Protein 1TQH (pdb70)

Organism: Geobacillus stearothermophilus (NCBI:txid1422)

Radius of gyration: 17.48 Å; Cα contacts (8 Å, |Δi|>4): 473; chains: 1; bounding box: 36×40×50 Å

Structure (mmCIF, N/CA/C/O backbone):
data_1TQH
#
_entry.id   1TQH
#
_cell.length_a   55.654
_cell.length_b   58.205
_cell.length_c   179.045
_cell.angle_alpha   90.00
_cell.angle_beta   90.00
_cell.angle_gamma   90.00
#
_symmetry.space_group_name_H-M   'C 2 2 21'
#
loop_
_entity.id
_entity.type
_entity.pdbx_description
1 polymer 'Carboxylesterase precursor'
2 non-polymer 'SULFATE ION'
3 non-polymer 'PROPYL ACETATE'
4 water water
#
loop_
_atom_site.group_PDB
_atom_site.id
_atom_site.type_symbol
_atom_site.label_atom_id
_atom_site.label_alt_id
_atom_site.label_comp_id
_atom_site.label_asym_id
_atom_site.label_entity_id
_atom_site.label_seq_id
_atom_site.pdbx_PDB_ins_code
_atom_site.Cartn_x
_atom_site.Cartn_y
_atom_site.Cartn_z
_atom_site.occupancy
_atom_site.B_iso_or_equiv
_atom_site.auth_seq_id
_atom_site.auth_comp_id
_atom_site.auth_asym_id
_atom_site.auth_atom_id
_atom_site.pdbx_PDB_model_num
ATOM 1 N N . PRO A 1 6 ? 25.452 21.880 34.678 1.00 54.71 6 PRO A N 1
ATOM 2 C CA . PRO A 1 6 ? 26.704 21.264 34.218 1.00 53.50 6 PRO A CA 1
ATOM 3 C C . PRO A 1 6 ? 26.515 20.680 32.821 1.00 49.95 6 PRO A C 1
ATOM 4 O O . PRO A 1 6 ? 25.672 19.802 32.639 1.00 50.21 6 PRO A O 1
ATOM 8 N N . PRO A 1 7 ? 27.289 21.186 31.872 1.00 46.71 7 PRO A N 1
ATOM 9 C CA . PRO A 1 7 ? 27.256 20.614 30.534 1.00 43.94 7 PRO A CA 1
ATOM 10 C C . PRO A 1 7 ? 27.539 19.111 30.613 1.00 41.52 7 PRO A C 1
ATOM 11 O O . PRO A 1 7 ? 28.195 18.639 31.542 1.00 44.67 7 PRO A O 1
ATOM 15 N N . LYS A 1 8 ? 27.034 18.413 29.609 1.00 37.42 8 LYS A N 1
ATOM 16 C CA . LYS A 1 8 ? 27.286 16.993 29.458 1.00 35.77 8 LYS A CA 1
ATOM 17 C C . LYS A 1 8 ? 27.709 16.710 28.019 1.00 30.99 8 LYS A C 1
ATOM 18 O O . LYS A 1 8 ? 27.404 17.460 27.096 1.00 28.96 8 LYS A O 1
ATOM 24 N N . PRO A 1 9 ? 28.387 15.586 27.821 1.00 27.90 9 PRO A N 1
ATOM 25 C CA . PRO A 1 9 ? 28.628 15.188 26.434 1.00 25.51 9 PRO A CA 1
ATOM 26 C C . PRO A 1 9 ? 27.271 14.935 25.790 1.00 24.70 9 PRO A C 1
ATOM 27 O O . PRO A 1 9 ? 26.262 14.680 26.465 1.00 27.30 9 PRO A O 1
ATOM 31 N N . PHE A 1 10 ? 27.220 14.965 24.471 1.00 23.29 10 PHE A N 1
ATOM 32 C CA . PHE A 1 10 ? 25.953 14.529 23.870 1.00 21.33 10 PHE A CA 1
ATOM 33 C C . PHE A 1 10 ? 26.189 13.503 22.772 1.00 22.01 10 PHE A C 1
ATOM 34 O O . PHE A 1 10 ? 27.256 13.379 22.164 1.00 19.67 10 PHE A O 1
ATOM 42 N N . PHE A 1 11 ? 25.130 12.765 22.474 1.00 22.82 11 PHE A N 1
ATOM 43 C CA . PHE A 1 11 ? 25.109 11.803 21.369 1.00 21.67 11 PHE A CA 1
ATOM 44 C C . PHE A 1 11 ? 23.747 11.922 20.684 1.00 21.48 11 PHE A C 1
ATOM 45 O O . PHE A 1 11 ? 22.765 11.544 21.353 1.00 27.15 11 PHE A O 1
ATOM 53 N N . PHE A 1 12 ? 23.697 12.446 19.472 1.00 21.67 12 PHE A N 1
ATOM 54 C CA . PHE A 1 12 ? 22.456 12.700 18.750 1.00 22.43 12 PHE A CA 1
ATOM 55 C C . PHE A 1 12 ? 22.347 11.718 17.580 1.00 22.59 12 PHE A C 1
ATOM 56 O O . PHE A 1 12 ? 23.056 11.941 16.604 1.00 21.22 12 PHE A O 1
ATOM 64 N N . GLU A 1 13 ? 21.521 10.686 17.701 1.00 23.44 13 GLU A N 1
ATOM 65 C CA . GLU A 1 13 ? 21.357 9.667 16.672 1.00 27.50 13 GLU A CA 1
ATOM 66 C C . GLU A 1 13 ? 20.502 10.179 15.503 1.00 26.57 13 GLU A C 1
ATOM 67 O O . GLU A 1 13 ? 19.402 10.723 15.726 1.00 32.27 13 GLU A O 1
ATOM 73 N N . ALA A 1 14 ? 20.970 9.958 14.275 1.00 22.57 14 ALA A N 1
ATOM 74 C CA . ALA A 1 14 ? 20.137 10.416 13.160 1.00 23.96 14 ALA A CA 1
ATOM 75 C C . ALA A 1 14 ? 20.233 9.602 11.881 1.00 25.30 14 ALA A C 1
ATOM 76 O O . ALA A 1 14 ? 19.208 9.375 11.210 1.00 29.88 14 ALA A O 1
ATOM 78 N N . GLY A 1 15 ? 21.394 9.141 11.436 1.00 23.57 15 GLY A N 1
ATOM 79 C CA . GLY A 1 15 ? 21.499 8.450 10.153 1.00 21.53 15 GLY A CA 1
ATOM 80 C C . GLY A 1 15 ? 22.825 7.708 10.107 1.00 21.28 15 GLY A C 1
ATOM 81 O O . GLY A 1 15 ? 23.510 7.665 11.125 1.00 21.50 15 GLY A O 1
ATOM 82 N N . GLU A 1 16 ? 23.197 7.135 8.970 1.00 22.15 16 GLU A N 1
ATOM 83 C CA . GLU A 1 16 ? 24.407 6.332 8.980 1.00 23.78 16 GLU A CA 1
ATOM 84 C C . GLU A 1 16 ? 25.703 7.118 9.018 1.00 22.20 16 GLU A C 1
ATOM 85 O O . GLU A 1 16 ? 26.700 6.518 9.424 1.00 25.69 16 GLU A O 1
ATOM 91 N N . ARG A 1 17 ? 25.702 8.373 8.601 1.00 18.82 17 ARG A N 1
ATOM 92 C CA . ARG A 1 17 ? 26.947 9.158 8.597 1.00 15.63 17 ARG A CA 1
ATOM 93 C C . ARG A 1 17 ? 27.171 9.764 9.972 1.00 16.25 17 ARG A C 1
ATOM 94 O O . ARG A 1 17 ? 26.243 10.306 10.571 1.00 20.60 17 ARG A O 1
ATOM 102 N N . ALA A 1 18 ? 28.389 9.664 10.503 1.00 16.10 18 ALA A N 1
ATOM 103 C CA . ALA A 1 18 ? 28.648 10.124 11.858 1.00 14.15 18 ALA A CA 1
ATOM 104 C C . ALA A 1 18 ? 29.690 11.227 11.894 1.00 14.43 18 ALA A C 1
ATOM 105 O O . ALA A 1 18 ? 30.623 11.190 11.088 1.00 15.21 18 ALA A O 1
ATOM 107 N N . VAL A 1 1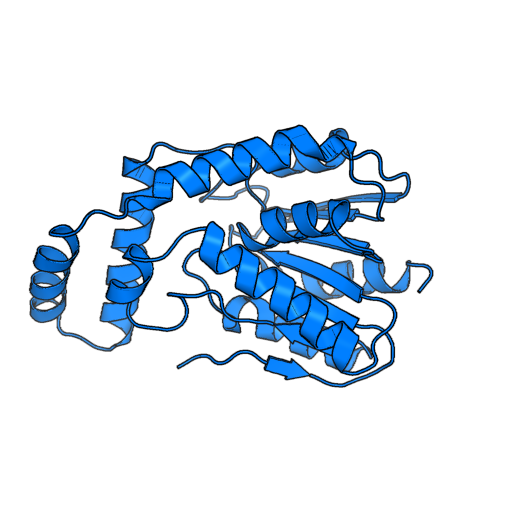9 ? 29.503 12.157 12.814 1.00 13.73 19 VAL A N 1
ATOM 108 C CA . VAL A 1 19 ? 30.439 13.254 12.992 1.00 13.65 19 VAL A CA 1
ATOM 109 C C . VAL A 1 19 ? 30.816 13.361 14.464 1.00 13.25 19 VAL A C 1
ATOM 110 O O . VAL A 1 19 ? 29.933 13.413 15.344 1.00 16.21 19 VAL A O 1
ATOM 114 N N . LEU A 1 20 ? 32.122 13.381 14.699 1.00 12.32 20 LEU A N 1
ATOM 115 C CA . LEU A 1 20 ? 32.677 13.698 16.002 1.00 12.35 20 LEU A CA 1
ATOM 116 C C . LEU A 1 20 ? 32.875 15.212 16.093 1.00 13.80 20 LEU A C 1
ATOM 117 O O . LEU A 1 20 ? 33.481 15.802 15.204 1.00 14.73 20 LEU A O 1
ATOM 122 N N . LEU A 1 21 ? 32.380 15.809 17.169 1.00 14.51 21 LEU A N 1
ATOM 123 C CA . LEU A 1 21 ? 32.434 17.257 17.360 1.00 14.99 21 LEU A CA 1
ATOM 124 C C . LEU A 1 21 ? 33.296 17.599 18.576 1.00 14.62 21 LEU A C 1
ATOM 125 O O . LEU A 1 21 ? 32.984 17.115 19.668 1.00 16.58 21 LEU A O 1
ATOM 130 N N . LEU A 1 22 ? 34.303 18.425 18.330 1.00 13.54 22 LEU A N 1
ATOM 131 C CA . LEU A 1 22 ? 35.326 18.652 19.374 1.00 13.23 22 LEU A CA 1
ATOM 132 C C . LEU A 1 22 ? 35.403 20.102 19.797 1.00 12.64 22 LEU A C 1
ATOM 133 O O . LEU A 1 22 ? 35.633 21.001 18.975 1.00 16.73 22 LEU A O 1
ATOM 138 N N . HIS A 1 23 ? 35.262 20.362 21.095 1.00 14.87 23 HIS A N 1
ATOM 139 C CA . HIS A 1 23 ? 35.247 21.748 21.544 1.00 15.00 23 HIS A CA 1
ATOM 140 C C . HIS A 1 23 ? 36.663 22.299 21.758 1.00 16.47 23 HIS A C 1
ATOM 141 O O . HIS A 1 23 ? 37.659 21.595 21.559 1.00 17.88 23 HIS A O 1
ATOM 148 N N . GLY A 1 24 ? 36.749 23.563 22.171 1.00 17.44 24 GLY A N 1
ATOM 149 C CA . GLY A 1 24 ? 38.022 24.255 22.334 1.00 18.56 24 GLY A CA 1
ATOM 150 C C . GLY A 1 24 ? 38.494 24.264 23.774 1.00 19.60 24 GLY A C 1
ATOM 151 O O . GLY A 1 24 ? 37.788 23.836 24.677 1.00 18.39 24 GLY A O 1
ATOM 152 N N . PHE A 1 25 ? 39.697 24.788 23.971 1.00 21.67 25 PHE A N 1
ATOM 153 C CA . PHE A 1 25 ? 40.321 24.903 25.293 1.00 20.88 25 PHE A CA 1
ATOM 154 C C . PHE A 1 25 ? 39.529 25.888 26.147 1.00 21.47 25 PHE A C 1
ATOM 155 O O . PHE A 1 25 ? 39.300 27.017 25.683 1.00 24.97 25 PHE A O 1
ATOM 163 N N . THR A 1 26 ? 39.133 25.466 27.335 1.00 21.54 26 THR A N 1
ATOM 164 C CA . THR A 1 26 ? 38.281 26.124 28.306 1.00 22.94 26 THR A CA 1
ATOM 165 C C . THR A 1 26 ? 36.804 26.076 27.897 1.00 23.41 26 THR A C 1
ATOM 166 O O . THR A 1 26 ? 35.952 26.535 28.654 1.00 25.89 26 THR A O 1
ATOM 170 N N . GLY A 1 27 ? 36.492 25.501 26.740 1.00 21.61 27 GLY A N 1
ATOM 171 C CA . GLY A 1 27 ? 35.172 25.337 26.201 1.00 20.43 27 GLY A CA 1
ATOM 172 C C . GLY A 1 27 ? 34.483 24.123 26.797 1.00 21.30 27 GLY A C 1
ATOM 173 O O . GLY A 1 27 ? 34.969 23.555 27.779 1.00 22.85 27 GLY A O 1
ATOM 174 N N . ASN A 1 28 ? 33.363 23.736 26.183 1.00 20.66 28 ASN A N 1
ATOM 175 C CA . ASN A 1 28 ? 32.697 22.499 26.555 1.00 20.44 28 ASN A CA 1
ATOM 176 C C . ASN A 1 28 ? 31.732 22.127 25.444 1.00 20.71 28 ASN A C 1
ATOM 177 O O . ASN A 1 28 ? 31.737 22.765 24.396 1.00 19.52 28 ASN A O 1
ATOM 182 N N . SER A 1 29 ? 30.931 21.083 25.639 1.00 20.30 29 SER A N 1
ATOM 183 C CA . SER A 1 29 ? 30.115 20.602 24.517 1.00 20.52 29 SER A CA 1
ATOM 184 C C . SER A 1 29 ? 29.094 21.632 24.075 1.00 20.88 29 SER A C 1
ATOM 185 O O . SER A 1 29 ? 28.601 21.591 22.927 1.00 21.42 29 SER A O 1
ATOM 188 N N . ALA A 1 30 ? 28.719 22.599 24.920 1.00 22.27 30 ALA A N 1
ATOM 189 C CA . ALA A 1 30 ? 27.717 23.568 24.465 1.00 23.75 30 ALA A CA 1
ATOM 190 C C . ALA A 1 30 ? 28.221 24.399 23.286 1.00 24.03 30 ALA A C 1
ATOM 191 O O . ALA A 1 30 ? 27.345 24.955 22.597 1.00 25.23 30 ALA A O 1
ATOM 193 N N . ASP A 1 31 ? 29.533 24.478 23.094 1.00 22.83 31 ASP A N 1
ATOM 194 C CA . ASP A 1 31 ? 30.082 25.285 21.999 1.00 21.90 31 ASP A CA 1
ATOM 195 C C . ASP A 1 31 ? 29.812 24.640 20.637 1.00 18.09 31 ASP A C 1
ATOM 196 O O . ASP A 1 31 ? 29.913 25.278 19.588 1.00 22.91 31 ASP A O 1
ATOM 201 N N . VAL A 1 32 ? 29.488 23.336 20.640 1.00 17.95 32 VAL A N 1
ATOM 202 C CA . VAL A 1 32 ? 29.240 22.673 19.354 1.00 17.36 32 VAL A CA 1
ATOM 203 C C . VAL A 1 32 ? 27.838 22.068 19.318 1.00 15.87 32 VAL A C 1
ATOM 204 O O . VAL A 1 32 ? 27.450 21.328 18.387 1.00 18.44 32 VAL A O 1
ATOM 208 N N . ARG A 1 33 ? 26.999 22.370 20.324 1.00 16.97 33 ARG A N 1
ATOM 209 C CA . ARG A 1 33 ? 25.671 21.777 20.449 1.00 19.25 33 ARG A CA 1
ATOM 210 C C . ARG A 1 33 ? 24.706 22.276 19.377 1.00 19.04 33 ARG A C 1
ATOM 211 O O . ARG A 1 33 ? 23.936 21.454 18.850 1.00 20.61 33 ARG A O 1
ATOM 219 N N . MET A 1 34 ? 24.738 23.568 19.067 1.00 18.49 34 MET A N 1
ATOM 220 C CA . MET A 1 34 ? 23.865 24.021 17.993 1.00 19.75 34 MET A CA 1
ATOM 221 C C . MET A 1 34 ? 24.275 23.431 16.663 1.00 17.98 34 MET A C 1
ATOM 222 O O . MET A 1 34 ? 23.413 23.069 15.854 1.00 20.32 34 MET A O 1
ATOM 227 N N . LEU A 1 35 ? 25.565 23.291 16.392 1.00 18.65 35 LEU A N 1
ATOM 228 C CA . LEU A 1 35 ? 26.022 22.583 15.192 1.00 17.64 35 LEU A CA 1
ATOM 229 C C . LEU A 1 35 ? 25.564 21.125 15.214 1.00 18.64 35 LEU A C 1
ATOM 230 O O . LEU A 1 35 ? 25.103 20.585 14.195 1.00 18.81 35 LEU A O 1
ATOM 239 N N . GLY A 1 36 ? 25.659 20.425 16.335 1.00 17.49 36 GLY A N 1
ATOM 240 C CA . GLY A 1 36 ? 25.183 19.044 16.469 1.00 16.62 36 GLY A CA 1
ATOM 241 C C . GLY A 1 36 ? 23.698 18.961 16.196 1.00 17.37 36 GLY A C 1
ATOM 242 O O . GLY A 1 36 ? 23.269 18.073 15.443 1.00 18.89 36 GLY A O 1
ATOM 243 N N . ARG A 1 37 ? 22.876 19.846 16.749 1.00 18.47 37 ARG A N 1
ATOM 244 C CA . ARG A 1 37 ? 21.445 19.753 16.450 1.00 19.21 37 ARG A CA 1
ATOM 245 C C . ARG A 1 37 ? 21.150 20.022 14.977 1.00 19.44 37 ARG A C 1
ATOM 246 O O . ARG A 1 37 ? 20.245 19.411 14.384 1.00 23.02 37 ARG A O 1
ATOM 254 N N . PHE A 1 38 ? 21.892 20.937 14.369 1.00 17.90 38 PHE A N 1
ATOM 255 C CA . PHE A 1 38 ? 21.683 21.199 12.944 1.00 17.02 38 PHE A CA 1
ATOM 256 C C . PHE A 1 38 ? 22.038 19.955 12.134 1.00 16.64 38 PHE A C 1
ATOM 257 O O . PHE A 1 38 ? 21.293 19.531 11.234 1.00 18.92 38 PHE A O 1
ATOM 265 N N . LEU A 1 39 ? 23.213 19.375 12.414 1.00 18.26 39 LEU A N 1
ATOM 266 C CA . LEU A 1 39 ? 23.615 18.215 11.604 1.00 17.83 39 LEU A CA 1
ATOM 267 C C . LEU A 1 39 ? 22.662 17.043 11.815 1.00 17.87 39 LEU A C 1
ATOM 268 O O . LEU A 1 39 ? 22.299 16.330 10.894 1.00 19.30 39 LEU A O 1
ATOM 273 N N . GLU A 1 40 ? 22.230 16.811 13.041 1.00 18.43 40 GLU A N 1
ATOM 274 C CA . GLU A 1 40 ? 21.207 15.820 13.347 1.00 20.70 40 GLU A CA 1
ATOM 275 C C . GLU A 1 40 ? 19.934 16.005 12.526 1.00 20.68 40 GLU A C 1
ATOM 276 O O . GLU A 1 40 ? 19.383 15.032 12.027 1.00 23.55 40 GLU A O 1
ATOM 282 N N . SER A 1 41 ? 19.478 17.253 12.382 1.00 21.62 41 SER A N 1
ATOM 283 C CA . SER A 1 41 ? 18.290 17.523 11.565 1.00 22.37 41 SER A CA 1
ATOM 284 C C . SER A 1 41 ? 18.520 17.223 10.084 1.00 21.70 41 SER A C 1
ATOM 285 O O . SER A 1 41 ? 17.542 17.009 9.353 1.00 27.03 41 SER A O 1
ATOM 288 N N . LYS A 1 42 ? 19.773 17.180 9.617 1.00 20.10 42 LYS A N 1
ATOM 289 C CA . LYS A 1 42 ? 20.129 16.835 8.242 1.00 21.45 42 LYS A CA 1
ATOM 290 C C . LYS A 1 42 ? 20.510 15.372 8.080 1.00 22.11 42 LYS A C 1
ATOM 291 O O . LYS A 1 42 ? 20.944 14.915 7.015 1.00 23.66 42 LYS A O 1
ATOM 297 N N . GLY A 1 43 ? 20.382 14.557 9.124 1.00 22.81 43 GLY A N 1
ATOM 298 C CA . GLY A 1 43 ? 20.618 13.134 8.947 1.00 22.15 43 GLY A CA 1
ATOM 299 C C . GLY A 1 43 ? 21.941 12.651 9.521 1.00 20.63 43 GLY A C 1
ATOM 300 O O . GLY A 1 43 ? 22.161 11.440 9.419 1.00 24.55 43 GLY A O 1
ATOM 301 N N . TYR A 1 44 ? 22.768 13.522 10.087 1.00 19.20 44 TYR A N 1
ATOM 302 C CA . TYR A 1 44 ? 24.076 13.131 10.601 1.00 19.31 44 TYR A CA 1
ATOM 303 C C . TYR A 1 44 ? 24.002 12.781 12.070 1.00 20.38 44 TYR A C 1
ATOM 304 O O . TYR A 1 44 ? 23.559 13.583 12.891 1.00 22.44 44 TYR A O 1
ATOM 313 N N . THR A 1 45 ? 24.435 11.579 12.449 1.00 19.17 45 THR A N 1
ATOM 314 C CA . THR A 1 45 ? 24.642 11.273 13.859 1.00 17.95 45 THR A CA 1
ATOM 315 C C . THR A 1 45 ? 25.850 12.053 14.369 1.00 17.27 45 THR A C 1
ATOM 316 O O . THR A 1 45 ? 26.889 12.082 13.677 1.00 20.82 45 THR A O 1
ATOM 320 N N . CYS A 1 46 ? 25.735 12.675 15.538 1.00 17.41 46 CYS A N 1
ATOM 321 C CA . CYS A 1 46 ? 26.838 13.459 16.093 1.00 18.26 46 CYS A CA 1
ATOM 322 C C . CYS A 1 46 ? 27.155 13.076 17.542 1.00 18.30 46 CYS A C 1
ATOM 323 O O . CYS A 1 46 ? 26.243 12.793 18.341 1.00 19.70 46 CYS A O 1
ATOM 326 N N . HIS A 1 47 ? 28.437 13.108 17.887 1.00 15.31 47 HIS A N 1
ATOM 327 C CA . HIS A 1 47 ? 28.818 12.856 19.275 1.00 16.34 47 HIS A CA 1
ATOM 328 C C . HIS A 1 47 ? 29.816 13.937 19.688 1.00 15.92 47 HIS A C 1
ATOM 329 O O . HIS A 1 47 ? 30.747 14.192 18.915 1.00 14.66 47 HIS A O 1
ATOM 336 N N . ALA A 1 48 ? 29.635 14.541 20.859 1.00 15.46 48 ALA A N 1
ATOM 337 C CA . ALA A 1 48 ? 30.601 15.523 21.372 1.00 15.47 48 ALA A CA 1
ATOM 338 C C . ALA A 1 48 ? 31.038 15.107 22.770 1.00 15.82 48 ALA A C 1
ATOM 339 O O . ALA A 1 48 ? 30.171 15.144 23.678 1.00 19.73 48 ALA A O 1
ATOM 341 N N . PRO A 1 49 ? 32.292 14.713 22.966 1.00 17.41 49 PRO A N 1
ATOM 342 C CA . PRO A 1 49 ? 32.808 14.497 24.311 1.00 17.79 49 PRO A CA 1
ATOM 343 C C . PRO A 1 49 ? 33.053 15.814 25.052 1.00 19.97 49 PRO A C 1
ATOM 344 O O . PRO A 1 49 ? 32.928 16.904 24.475 1.00 20.40 49 PRO A O 1
ATOM 348 N N . ILE A 1 50 ? 33.406 15.692 26.330 1.00 20.05 50 ILE A N 1
ATOM 349 C CA . ILE A 1 50 ? 33.930 1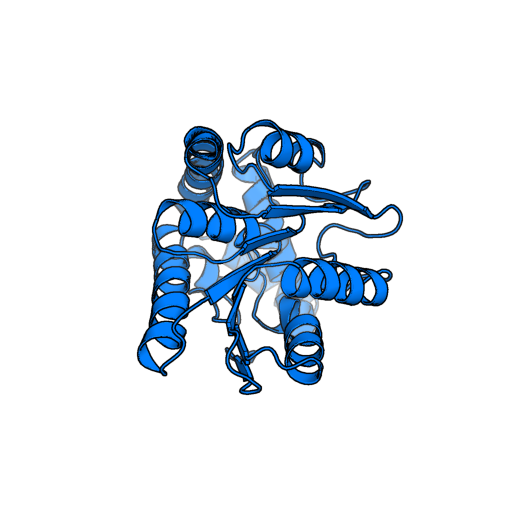6.824 27.079 1.00 20.04 50 ILE A CA 1
ATOM 350 C C . ILE A 1 50 ? 35.332 16.466 27.556 1.00 19.18 50 ILE A C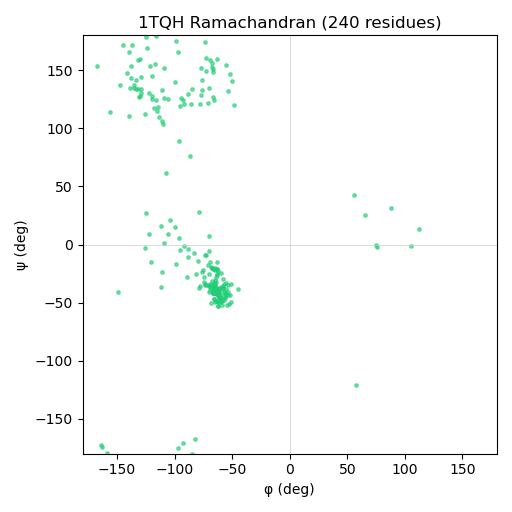 1
ATOM 351 O O . ILE A 1 50 ? 35.489 15.400 28.165 1.00 24.22 50 ILE A O 1
ATOM 356 N N . TYR A 1 51 ? 36.320 17.330 27.276 1.00 16.94 51 TYR A N 1
ATOM 357 C CA . TYR A 1 51 ? 37.670 17.001 27.749 1.00 19.18 51 TYR A CA 1
ATOM 358 C C . TYR A 1 51 ? 37.760 17.057 29.270 1.00 19.65 51 TYR A C 1
ATOM 359 O O . TYR A 1 51 ? 37.044 17.809 29.955 1.00 21.00 51 TYR A O 1
ATOM 368 N N . LYS A 1 52 ? 38.691 16.277 29.798 1.00 20.96 52 LYS A N 1
ATOM 369 C CA . LYS A 1 52 ? 38.994 16.358 31.226 1.00 21.23 52 LYS A CA 1
ATOM 370 C C . LYS A 1 52 ? 39.235 17.791 31.694 1.00 22.38 52 LYS A C 1
ATOM 371 O O . LYS A 1 52 ? 39.860 18.531 30.943 1.00 22.68 52 LYS A O 1
ATOM 377 N N . GLY A 1 53 ? 38.750 18.137 32.889 1.00 22.47 53 GLY A N 1
ATOM 378 C CA . GLY A 1 53 ? 38.924 19.460 33.443 1.00 23.30 53 GLY A CA 1
ATOM 379 C C . GLY A 1 53 ? 38.045 20.543 32.836 1.00 22.92 53 GLY A C 1
ATOM 380 O O . GLY A 1 53 ? 38.130 21.712 33.260 1.00 27.42 53 GLY A O 1
ATOM 381 N N . HIS A 1 54 ? 37.210 20.197 31.859 1.00 23.00 54 HIS A N 1
ATOM 382 C CA . HIS A 1 54 ? 36.289 21.092 31.167 1.00 21.75 54 HIS A CA 1
ATOM 383 C C . HIS A 1 54 ? 34.851 20.767 31.585 1.00 23.72 54 HIS A C 1
ATOM 384 O O . HIS A 1 54 ? 34.505 19.640 31.951 1.00 25.93 54 HIS A O 1
ATOM 391 N N . GLY A 1 55 ? 33.992 21.786 31.541 1.00 25.51 55 GLY A N 1
ATOM 392 C CA . GLY A 1 55 ? 32.637 21.643 32.019 1.00 27.45 55 GLY A CA 1
ATOM 393 C C . GLY A 1 55 ? 32.555 21.395 33.516 1.00 29.92 55 GLY A C 1
ATOM 394 O O . GLY A 1 55 ? 31.565 20.811 33.975 1.00 36.71 55 GLY A O 1
ATOM 395 N N . VAL A 1 56 ? 33.520 21.808 34.304 1.00 31.74 56 VAL A N 1
ATOM 396 C CA . VAL A 1 56 ? 33.606 21.630 35.753 1.00 32.25 56 VAL A CA 1
ATOM 397 C C . VAL A 1 56 ? 34.269 22.878 36.320 1.00 32.40 56 VAL A C 1
ATOM 398 O O . VAL A 1 56 ? 34.715 23.694 35.499 1.00 32.68 56 VAL A O 1
ATOM 402 N N . PRO A 1 57 ? 34.350 23.100 37.623 1.00 32.32 57 PRO A N 1
ATOM 403 C CA . PRO A 1 57 ? 35.031 24.312 38.108 1.00 32.18 57 PRO A CA 1
ATOM 404 C C . PRO A 1 57 ? 36.426 24.506 37.550 1.00 30.84 57 PRO A C 1
ATOM 405 O O . PRO A 1 57 ? 37.192 23.593 37.262 1.00 30.37 57 PRO A O 1
ATOM 409 N N . PRO A 1 58 ? 36.810 25.765 37.351 1.00 32.30 58 PRO A N 1
ATOM 410 C CA . PRO A 1 58 ? 38.076 26.034 36.655 1.00 32.88 58 PRO A CA 1
ATOM 411 C C . PRO A 1 58 ? 39.270 25.500 37.433 1.00 32.91 58 PRO A C 1
ATOM 412 O O . PRO A 1 58 ? 40.315 25.196 36.875 1.00 31.84 58 PRO A O 1
ATOM 416 N N . GLU A 1 59 ? 39.096 25.400 38.750 1.00 32.87 59 GLU A N 1
ATOM 417 C CA . GLU A 1 59 ? 40.126 24.891 39.637 1.00 34.54 59 GLU A CA 1
ATOM 418 C C . GLU A 1 59 ? 40.607 23.519 39.172 1.00 34.72 59 GLU A C 1
ATOM 419 O O . GLU A 1 59 ? 41.788 23.207 39.324 1.00 40.68 59 GLU A O 1
ATOM 425 N N . GLU A 1 60 ? 39.701 22.715 38.616 1.00 33.04 60 GLU A N 1
ATOM 426 C CA . GLU A 1 60 ? 40.038 21.390 38.115 1.00 31.50 60 GLU A CA 1
ATOM 427 C C . GLU A 1 60 ? 40.801 21.441 36.792 1.00 28.94 60 GLU A C 1
ATOM 428 O O . GLU A 1 60 ? 41.581 20.534 36.507 1.00 27.88 60 GLU A O 1
ATOM 434 N N . LEU A 1 61 ? 40.579 22.490 35.999 1.00 28.84 61 LEU A N 1
ATOM 435 C CA . LEU A 1 61 ? 41.221 22.546 34.687 1.00 27.35 61 LEU A CA 1
ATOM 436 C C . LEU A 1 61 ? 42.744 22.553 34.776 1.00 27.91 61 LEU A C 1
ATOM 437 O O . LEU A 1 61 ? 43.424 21.972 33.933 1.00 26.28 61 LEU A O 1
ATOM 442 N N . VAL A 1 62 ? 43.268 23.246 35.794 1.00 30.19 62 VAL A N 1
ATOM 443 C CA . VAL A 1 62 ? 44.717 23.487 35.839 1.00 30.55 62 VAL A CA 1
ATOM 444 C C . VAL A 1 62 ? 45.522 22.255 36.195 1.00 31.05 62 VAL A C 1
ATOM 445 O O . VAL A 1 62 ? 46.751 22.232 36.101 1.00 34.19 62 VAL A O 1
ATOM 449 N N . HIS A 1 63 ? 44.884 21.168 36.605 1.00 29.54 63 HIS A N 1
ATOM 450 C CA . HIS A 1 63 ? 45.593 19.908 36.819 1.00 30.22 63 HIS A CA 1
ATOM 451 C C . HIS A 1 63 ? 45.430 18.947 35.647 1.00 27.67 63 HIS A C 1
ATOM 452 O O . HIS A 1 63 ? 45.723 17.768 35.806 1.00 33.47 63 HIS A O 1
ATOM 459 N N . THR A 1 64 ? 44.976 19.408 34.493 1.00 25.51 64 THR A N 1
ATOM 460 C CA . THR A 1 64 ? 44.896 18.556 33.314 1.00 25.51 64 THR A CA 1
ATOM 461 C C . THR A 1 64 ? 45.677 19.177 32.159 1.00 25.41 64 THR A C 1
ATOM 462 O O . THR A 1 64 ? 46.083 20.344 32.264 1.00 27.16 64 THR A O 1
ATOM 466 N N . GLY A 1 65 ? 45.885 18.428 31.089 1.00 23.56 65 GLY A N 1
ATOM 467 C CA . GLY A 1 65 ? 46.661 18.913 29.959 1.00 22.99 65 GLY A CA 1
ATOM 468 C C . GLY A 1 65 ? 46.307 18.107 28.713 1.00 22.61 65 GLY A C 1
ATOM 469 O O . GLY A 1 65 ? 45.463 17.212 28.764 1.00 23.24 65 GLY A O 1
ATOM 470 N N . PRO A 1 66 ? 46.959 18.455 27.615 1.00 23.14 66 PRO A N 1
ATOM 471 C CA . PRO A 1 66 ? 46.624 17.860 26.323 1.00 23.29 66 PRO A CA 1
ATOM 472 C C . PRO A 1 66 ? 46.787 16.352 26.315 1.00 23.17 66 PRO A C 1
ATOM 473 O O . PRO A 1 66 ? 46.112 15.686 25.525 1.00 23.15 66 PRO A O 1
ATOM 477 N N . ASP A 1 67 ? 47.621 15.759 27.163 1.00 24.64 67 ASP A N 1
ATOM 478 C CA . ASP A 1 67 ? 47.659 14.295 27.130 1.00 26.21 67 ASP A CA 1
ATOM 479 C C . ASP A 1 67 ? 46.325 13.707 27.582 1.00 24.89 67 ASP A C 1
ATOM 480 O O . ASP A 1 67 ? 45.861 12.687 27.065 1.00 27.23 67 ASP A O 1
ATOM 485 N N . ASP A 1 68 ? 45.705 14.356 28.569 1.00 23.02 68 ASP A N 1
ATOM 486 C CA . ASP A 1 68 ? 44.386 13.942 29.031 1.00 22.93 68 ASP A CA 1
ATOM 487 C C . ASP A 1 68 ? 43.344 14.224 27.945 1.00 22.60 68 ASP A C 1
ATOM 488 O O . ASP A 1 68 ? 42.569 13.327 27.624 1.00 25.06 68 ASP A O 1
ATOM 493 N N . TRP A 1 69 ? 43.332 15.452 27.407 1.00 21.96 69 TRP A N 1
ATOM 494 C CA . TRP A 1 69 ? 42.269 15.851 26.479 1.00 20.67 69 TRP A CA 1
ATOM 495 C C . TRP A 1 69 ? 42.306 14.969 25.239 1.00 19.93 69 TRP A C 1
ATOM 496 O O . TRP A 1 69 ? 41.255 14.591 24.714 1.00 20.08 69 TRP A O 1
ATOM 507 N N . TRP A 1 70 ? 43.489 14.610 24.748 1.00 19.34 70 TRP A N 1
ATOM 508 C CA . TRP A 1 70 ? 43.616 13.714 23.597 1.00 20.33 70 TRP A CA 1
ATOM 509 C C . TRP A 1 70 ? 42.969 12.367 23.879 1.00 19.62 70 TRP A C 1
ATOM 510 O O . TRP A 1 70 ? 42.386 11.753 23.000 1.00 20.16 70 TRP A O 1
ATOM 521 N N . GLN A 1 71 ? 43.076 11.893 25.121 1.00 19.94 71 GLN A N 1
ATOM 522 C CA . GLN A 1 71 ? 42.397 10.615 25.397 1.00 22.19 71 GLN A CA 1
ATOM 523 C C . GLN A 1 71 ? 40.901 10.757 25.275 1.00 21.67 71 GLN A C 1
ATOM 524 O O . GLN A 1 71 ? 40.171 9.851 24.853 1.00 21.55 71 GLN A O 1
ATOM 530 N N . ASP A 1 72 ? 40.358 11.904 25.666 1.00 22.06 72 ASP A N 1
ATOM 531 C CA . ASP A 1 72 ? 38.922 12.082 25.483 1.00 21.54 72 ASP A CA 1
ATOM 532 C C . ASP A 1 72 ? 38.573 12.112 24.002 1.00 20.21 72 ASP A C 1
ATOM 533 O O . ASP A 1 72 ? 37.513 11.648 23.562 1.00 22.53 72 ASP A O 1
ATOM 538 N N . VAL A 1 73 ? 39.470 12.699 23.200 1.00 18.17 73 VAL A N 1
ATOM 539 C CA . VAL A 1 73 ? 39.180 12.764 21.768 1.00 17.80 73 VAL A CA 1
ATOM 540 C C . VAL A 1 73 ? 39.138 11.370 21.156 1.00 19.00 73 VAL A C 1
ATOM 541 O O . VAL A 1 73 ? 38.232 10.940 20.425 1.00 19.00 73 VAL A O 1
ATOM 545 N N . MET A 1 74 ? 40.189 10.603 21.463 1.00 18.35 74 MET A N 1
ATOM 546 C CA . MET A 1 74 ? 40.272 9.241 20.926 1.00 18.28 74 MET A CA 1
ATOM 547 C C . MET A 1 74 ? 39.139 8.371 21.459 1.00 18.95 74 MET A C 1
ATOM 548 O O . MET A 1 74 ? 38.560 7.548 20.753 1.00 18.64 74 MET A O 1
ATOM 553 N N . ASN A 1 75 ? 38.795 8.550 22.743 1.00 18.91 75 ASN A N 1
ATOM 554 C CA . ASN A 1 75 ? 37.659 7.761 23.247 1.00 20.96 75 ASN A CA 1
ATOM 555 C C . ASN A 1 75 ? 36.370 8.160 22.541 1.00 19.11 75 ASN A C 1
ATOM 556 O O . ASN A 1 75 ? 35.469 7.335 22.367 1.00 22.06 75 ASN A O 1
ATOM 561 N N . GLY A 1 76 ? 36.274 9.435 22.134 1.00 19.08 76 GLY A N 1
ATOM 562 C CA . GLY A 1 76 ? 35.058 9.866 21.439 1.00 17.91 76 GLY A CA 1
ATOM 563 C C . GLY A 1 76 ? 34.973 9.236 20.061 1.00 17.82 76 GLY A C 1
ATOM 564 O O . GLY A 1 76 ? 33.901 8.825 19.589 1.00 17.97 76 GLY A O 1
ATOM 565 N N . TYR A 1 77 ? 36.108 9.129 19.381 1.00 17.18 77 TYR A N 1
ATOM 566 C CA . TYR A 1 77 ? 36.131 8.402 18.117 1.00 17.27 77 TYR A CA 1
ATOM 567 C C . TYR A 1 77 ? 35.731 6.949 18.310 1.00 18.74 77 TYR A C 1
ATOM 568 O O . TYR A 1 77 ? 34.874 6.399 17.608 1.00 16.95 77 TYR A O 1
ATOM 577 N N . GLU A 1 78 ? 36.355 6.307 19.284 1.00 19.81 78 GLU A N 1
ATOM 578 C CA . GLU A 1 78 ? 35.999 4.893 19.521 1.00 21.29 78 GLU A CA 1
ATOM 579 C C . GLU A 1 78 ? 34.563 4.701 19.961 1.00 21.29 78 GLU A C 1
ATOM 580 O O . GLU A 1 78 ? 33.931 3.662 19.741 1.00 23.00 78 GLU A O 1
ATOM 586 N N . PHE A 1 79 ? 33.999 5.710 20.622 1.00 20.88 79 PHE A N 1
ATOM 587 C CA . PHE A 1 79 ? 32.590 5.635 21.025 1.00 21.30 79 PHE A CA 1
ATOM 588 C C . PHE A 1 79 ? 31.749 5.415 19.776 1.00 20.12 79 PHE A C 1
ATOM 589 O O . PHE A 1 79 ? 30.855 4.570 19.710 1.00 23.26 79 PHE A O 1
ATOM 597 N N . LEU A 1 80 ? 32.043 6.226 18.764 1.00 19.86 80 LEU A N 1
ATOM 598 C CA . LEU A 1 80 ? 31.212 6.143 17.565 1.00 19.28 80 LEU A CA 1
ATOM 599 C C . LEU A 1 80 ? 31.412 4.782 16.908 1.00 18.05 80 LEU A C 1
ATOM 600 O O . LEU A 1 80 ? 30.453 4.083 16.510 1.00 21.87 80 LEU A O 1
ATOM 605 N N . LYS A 1 81 ? 32.683 4.391 16.778 1.00 19.54 81 LYS A N 1
ATOM 606 C CA . LYS A 1 81 ? 33.019 3.108 16.158 1.00 23.02 81 LYS A CA 1
ATOM 607 C C . LYS A 1 81 ? 32.263 1.960 16.807 1.00 23.38 81 LYS A C 1
ATOM 608 O O . LYS A 1 81 ? 31.638 1.123 16.142 1.00 28.00 81 LYS A O 1
ATOM 614 N N . ASN A 1 82 ? 32.365 1.926 18.126 1.00 23.60 82 ASN A N 1
ATOM 615 C CA . ASN A 1 82 ? 31.770 0.869 18.944 1.00 26.42 82 ASN A CA 1
ATOM 616 C C . ASN A 1 82 ? 30.263 0.850 18.889 1.00 25.67 82 ASN A C 1
ATOM 617 O O . ASN A 1 82 ? 29.628 -0.140 19.246 1.00 30.27 82 ASN A O 1
ATOM 622 N N . LYS A 1 83 ? 29.611 1.950 18.493 1.00 26.19 83 LYS A N 1
ATOM 623 C CA . LYS A 1 83 ? 28.149 1.947 18.430 1.00 27.10 83 LYS A CA 1
ATOM 624 C C . LYS A 1 83 ? 27.654 1.547 17.048 1.00 25.06 83 LYS A C 1
ATOM 625 O O . LYS A 1 83 ? 26.446 1.459 16.826 1.00 24.75 83 LYS A O 1
ATOM 631 N N . GLY A 1 84 ? 28.542 1.286 16.098 1.00 24.06 84 GLY A N 1
ATOM 632 C CA . GLY A 1 84 ? 28.201 0.726 14.813 1.00 24.33 84 GLY A CA 1
ATOM 633 C C . GLY A 1 84 ? 28.407 1.687 13.662 1.00 22.42 84 GLY A C 1
ATOM 634 O O . GLY A 1 84 ? 27.893 1.394 12.569 1.00 26.51 84 GLY A O 1
ATOM 635 N N . TYR A 1 85 ? 29.095 2.796 13.863 1.00 22.18 85 TYR A N 1
ATOM 636 C CA . TYR A 1 85 ? 29.294 3.793 12.790 1.00 20.54 85 TYR A CA 1
ATOM 637 C C . TYR A 1 85 ? 30.592 3.453 12.089 1.00 23.70 85 TYR A C 1
ATOM 638 O O . TYR A 1 85 ? 31.633 3.401 12.747 1.00 30.06 85 TYR A O 1
ATOM 647 N N . GLU A 1 86 ? 30.525 3.196 10.785 1.00 24.07 86 GLU A N 1
ATOM 648 C CA . GLU A 1 86 ? 31.673 2.705 10.037 1.00 25.91 86 GLU A CA 1
ATOM 649 C C . GLU A 1 86 ? 32.512 3.842 9.486 1.00 24.39 86 GLU A C 1
ATOM 650 O O . GLU A 1 86 ? 33.714 3.707 9.273 1.00 29.07 86 GLU A O 1
ATOM 656 N N . LYS 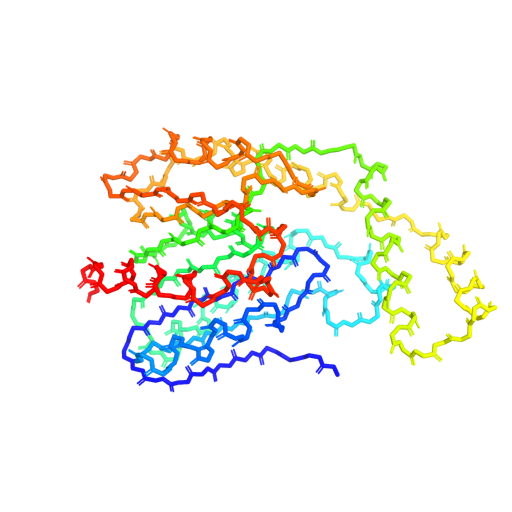A 1 87 ? 31.882 4.965 9.234 1.00 21.84 87 LYS A N 1
ATOM 657 C CA . LYS A 1 87 ? 32.624 6.091 8.651 1.00 20.43 87 LYS A CA 1
ATOM 658 C C . LYS A 1 87 ? 32.349 7.331 9.483 1.00 18.98 87 LYS A C 1
ATOM 659 O O . LYS A 1 87 ? 31.174 7.590 9.708 1.00 19.16 87 LYS A O 1
ATOM 665 N N . ILE A 1 88 ? 33.412 8.010 9.865 1.00 17.30 88 ILE A N 1
ATOM 666 C CA . ILE A 1 88 ? 33.315 9.118 10.798 1.00 15.46 88 ILE A CA 1
ATOM 667 C C . ILE A 1 88 ? 34.064 10.330 10.280 1.00 13.31 88 ILE A C 1
ATOM 668 O O . ILE A 1 88 ? 35.243 10.229 9.913 1.00 16.13 88 ILE A O 1
ATOM 673 N N . ALA A 1 89 ? 33.382 11.457 10.237 1.00 13.17 89 ALA A N 1
ATOM 674 C CA . ALA A 1 89 ? 34.022 12.741 9.975 1.00 11.65 89 ALA A CA 1
ATOM 675 C C . ALA A 1 89 ? 34.278 13.433 11.307 1.00 12.61 89 ALA A C 1
ATOM 676 O O . ALA A 1 89 ? 33.739 13.048 12.356 1.00 13.25 89 ALA A O 1
ATOM 678 N N . VAL A 1 90 ? 35.109 14.462 11.305 1.00 11.80 90 VAL A N 1
ATOM 679 C CA . VAL A 1 90 ? 35.363 15.187 12.571 1.00 12.42 90 VAL A CA 1
ATOM 680 C C . VAL A 1 90 ? 35.330 16.685 12.338 1.00 13.32 90 VAL A C 1
ATOM 681 O O . VAL A 1 90 ? 35.869 17.153 11.314 1.00 17.64 90 VAL A O 1
ATOM 685 N N . ALA A 1 91 ? 34.700 17.425 13.249 1.00 12.63 91 ALA A N 1
ATOM 686 C CA . ALA A 1 91 ? 34.718 18.891 13.161 1.00 12.73 91 ALA A CA 1
ATOM 687 C C . ALA A 1 91 ? 35.140 19.444 14.513 1.00 13.77 91 ALA A C 1
ATOM 688 O O . ALA A 1 91 ? 34.618 18.980 15.538 1.00 17.38 91 ALA A O 1
ATOM 690 N N . GLY A 1 92 ? 36.064 20.414 14.503 1.00 12.43 92 GLY A N 1
ATOM 691 C CA . GLY A 1 92 ? 36.641 20.884 15.760 1.00 12.96 92 GLY A CA 1
ATOM 692 C C . GLY A 1 92 ? 36.785 22.390 15.805 1.00 12.60 92 GLY A C 1
ATOM 693 O O . GLY A 1 92 ? 37.083 23.026 14.794 1.00 12.78 92 GLY A O 1
ATOM 694 N N . LEU A 1 93 ? 36.546 22.919 17.013 1.00 13.15 93 LEU A N 1
ATOM 695 C CA . LEU A 1 93 ? 36.587 24.346 17.272 1.00 14.28 93 LEU A CA 1
ATOM 696 C C . LEU A 1 93 ? 37.856 24.682 18.055 1.00 14.59 93 LEU A C 1
ATOM 697 O O . LEU A 1 93 ? 38.068 24.099 19.121 1.00 15.85 93 LEU A O 1
ATOM 702 N N . SER A 1 94 ? 38.659 25.612 17.529 1.00 14.64 94 SER A N 1
ATOM 703 C CA . SER A 1 94 ? 39.864 26.093 18.224 1.00 15.87 94 SER A CA 1
ATOM 704 C C . SER A 1 94 ? 40.807 24.941 18.528 1.00 15.21 94 SER A C 1
ATOM 705 O O . SER A 1 94 ? 41.249 24.250 17.597 1.00 15.57 94 SER A O 1
ATOM 708 N N . LEU A 1 95 ? 41.147 24.674 19.786 1.00 15.13 95 LEU A N 1
ATOM 709 C CA . LEU A 1 95 ? 41.979 23.490 20.058 1.00 18.27 95 LEU A CA 1
ATOM 710 C C . LEU A 1 95 ? 41.343 22.213 19.500 1.00 17.17 95 LEU A C 1
ATOM 711 O O . LEU A 1 95 ? 42.046 21.303 19.042 1.00 17.26 95 LEU A O 1
ATOM 716 N N . GLY A 1 96 ? 40.011 22.126 19.495 1.00 15.55 96 GLY A N 1
ATOM 717 C CA . GLY A 1 96 ? 39.313 21.001 18.884 1.00 13.88 96 GLY A CA 1
ATOM 718 C C . GLY A 1 96 ? 39.670 20.816 17.423 1.00 15.17 96 GLY A C 1
ATOM 719 O O . GLY A 1 96 ? 39.724 19.685 16.929 1.00 14.09 96 GLY A O 1
ATOM 720 N N . GLY A 1 97 ? 39.926 21.917 16.705 1.00 13.73 97 GLY A N 1
ATOM 721 C CA . GLY A 1 97 ? 40.318 21.784 15.299 1.00 13.91 97 GLY A CA 1
ATOM 722 C C . GLY A 1 97 ? 41.744 21.239 15.201 1.00 13.03 97 GLY A C 1
ATOM 723 O O . GLY A 1 97 ? 42.068 20.459 14.301 1.00 15.17 97 GLY A O 1
ATOM 724 N N . VAL A 1 98 ? 42.644 21.590 16.119 1.00 12.82 98 VAL A N 1
ATOM 725 C CA . VAL A 1 98 ? 44.005 21.026 16.167 1.00 12.48 98 VAL A CA 1
ATOM 726 C C . VAL A 1 98 ? 43.910 19.520 16.349 1.00 11.56 98 VAL A C 1
ATOM 727 O O . VAL A 1 98 ? 44.533 18.709 15.662 1.00 13.58 98 VAL A O 1
ATOM 731 N N . PHE A 1 99 ? 43.059 19.059 17.281 1.00 11.71 99 PHE A N 1
ATOM 732 C CA . PHE A 1 99 ? 42.836 17.642 17.519 1.00 12.84 99 PHE A CA 1
ATOM 733 C C . PHE A 1 99 ? 42.139 16.980 16.338 1.00 12.20 99 PHE A C 1
ATOM 734 O O . PHE A 1 99 ? 42.412 15.804 16.096 1.00 15.33 99 PHE A O 1
ATOM 742 N N . SER A 1 100 ? 41.290 17.698 15.608 1.00 14.35 100 SER A N 1
ATOM 743 C CA . SER A 1 100 ? 40.641 17.126 14.425 1.00 12.24 100 SER A CA 1
ATOM 744 C C . SER A 1 100 ? 41.706 16.747 13.405 1.00 12.80 100 SER A C 1
ATOM 745 O O . SER A 1 100 ? 41.717 15.687 12.780 1.00 14.97 100 SER A O 1
ATOM 748 N N . LEU A 1 101 ? 42.653 17.666 13.191 1.00 12.63 101 LEU A N 1
ATOM 749 C CA . LEU A 1 101 ? 43.748 17.434 12.245 1.00 12.27 101 LEU A CA 1
ATOM 750 C C . LEU A 1 101 ? 44.585 16.250 12.709 1.00 12.18 101 LEU A C 1
ATOM 751 O O . LEU A 1 101 ? 44.945 15.369 11.914 1.00 14.87 101 LEU A O 1
ATOM 756 N N . LYS A 1 102 ? 44.896 16.208 14.003 1.00 13.37 102 LYS A N 1
ATOM 757 C CA . LYS A 1 102 ? 45.709 15.105 14.520 1.00 14.78 102 LYS A CA 1
ATOM 758 C C . LYS A 1 102 ? 45.020 13.759 14.314 1.00 15.23 102 LYS A C 1
ATOM 759 O O . LYS A 1 102 ? 45.637 12.767 13.907 1.00 15.73 102 LYS A O 1
ATOM 765 N N . LEU A 1 103 ? 43.717 13.697 14.612 1.00 15.49 103 LEU A N 1
ATOM 766 C CA . LEU A 1 103 ? 42.944 12.487 14.377 1.00 15.99 103 LEU A CA 1
ATOM 767 C C . LEU A 1 103 ? 43.030 12.128 12.900 1.00 16.21 103 LEU A C 1
ATOM 768 O O . LEU A 1 103 ? 43.051 10.977 12.474 1.00 18.81 103 LEU A O 1
ATOM 773 N N . GLY A 1 104 ? 43.050 13.146 12.039 1.00 18.42 104 GLY A N 1
ATOM 774 C CA . GLY A 1 104 ? 43.117 12.941 10.598 1.00 19.33 104 GLY A CA 1
ATOM 775 C C . GLY A 1 104 ? 44.383 12.246 10.140 1.00 19.25 104 GLY A C 1
ATOM 776 O O . GLY A 1 104 ? 44.336 11.649 9.037 1.00 21.93 104 GLY A O 1
ATOM 777 N N . TYR A 1 105 ? 45.489 12.266 10.889 1.00 17.78 105 TYR A N 1
ATOM 778 C CA . TYR A 1 105 ? 46.619 11.406 10.481 1.00 18.04 105 TYR A CA 1
ATOM 779 C C . TYR A 1 105 ? 46.873 10.252 11.462 1.00 18.03 105 TYR A C 1
ATOM 780 O O . TYR A 1 105 ? 47.917 9.580 11.450 1.00 22.43 105 TYR A O 1
ATOM 789 N N . THR A 1 106 ? 45.897 9.980 12.328 1.00 18.08 106 THR A N 1
ATOM 790 C CA . THR A 1 106 ? 46.026 8.895 13.297 1.00 19.23 106 THR A CA 1
ATOM 791 C C . THR A 1 106 ? 45.081 7.723 13.031 1.00 19.30 106 THR A C 1
ATOM 792 O O . THR A 1 106 ? 45.407 6.530 13.215 1.00 20.91 106 THR A O 1
ATOM 796 N N . VAL A 1 107 ? 43.860 8.009 12.576 1.00 18.53 107 VAL A N 1
ATOM 797 C CA . VAL A 1 107 ? 42.824 6.994 12.363 1.00 17.33 107 VAL A CA 1
ATOM 798 C C . VAL A 1 107 ? 42.060 7.289 11.067 1.00 17.80 107 VAL A C 1
ATOM 799 O O . VAL A 1 107 ? 42.203 8.418 10.587 1.00 15.76 107 VAL A O 1
ATOM 803 N N . PRO A 1 108 ? 41.285 6.351 10.543 1.00 19.55 108 PRO A N 1
ATOM 804 C CA . PRO A 1 108 ? 40.496 6.621 9.323 1.00 18.77 108 PRO A CA 1
ATOM 805 C C . PRO A 1 108 ? 39.428 7.671 9.571 1.00 18.75 108 PRO A C 1
ATOM 806 O O . PRO A 1 108 ? 38.570 7.574 10.456 1.00 20.18 108 PRO A O 1
ATOM 810 N N . ILE A 1 109 ? 39.445 8.722 8.780 1.00 17.36 109 ILE A N 1
ATOM 811 C CA . ILE A 1 109 ? 38.546 9.857 8.857 1.00 15.83 109 ILE A CA 1
ATOM 812 C C . ILE A 1 109 ? 37.988 10.187 7.473 1.00 16.25 109 ILE A C 1
ATOM 813 O O . ILE A 1 109 ? 38.718 10.246 6.470 1.00 18.78 109 ILE A O 1
ATOM 818 N N . GLU A 1 110 ? 36.677 10.405 7.416 1.00 15.75 110 GLU A N 1
ATOM 819 C CA . GLU A 1 110 ? 36.000 10.655 6.124 1.00 14.86 110 GLU A CA 1
ATOM 820 C C . GLU A 1 110 ? 36.214 12.076 5.629 1.00 15.41 110 GLU A C 1
ATOM 821 O O . GLU A 1 110 ? 36.325 12.318 4.419 1.00 16.01 110 GLU A O 1
ATOM 827 N N . GLY A 1 111 ? 36.256 13.012 6.584 1.00 14.98 111 GLY A N 1
ATOM 828 C CA . GLY A 1 111 ? 36.434 14.426 6.275 1.00 12.85 111 GLY A CA 1
ATOM 829 C C . GLY A 1 111 ? 36.755 15.182 7.568 1.00 12.18 111 GLY A C 1
ATOM 830 O O . GLY A 1 111 ? 36.367 14.727 8.643 1.00 13.07 111 GLY A O 1
ATOM 831 N N . ILE A 1 112 ? 37.454 16.311 7.406 1.00 10.35 112 ILE A N 1
ATOM 832 C CA . ILE A 1 112 ? 37.874 17.147 8.527 1.00 10.27 112 ILE A CA 1
ATOM 833 C C . ILE A 1 112 ? 37.334 18.557 8.368 1.00 10.10 112 ILE A C 1
ATOM 834 O O . ILE A 1 112 ? 37.496 19.156 7.293 1.00 12.94 112 ILE A O 1
ATOM 839 N N . VAL A 1 113 ? 36.710 19.106 9.397 1.00 10.92 113 VAL A N 1
ATOM 840 C CA . VAL A 1 113 ? 36.365 20.535 9.436 1.00 11.98 113 VAL A CA 1
ATOM 841 C C . VAL A 1 113 ? 37.110 21.160 10.612 1.00 12.32 113 VAL A C 1
ATOM 842 O O . VAL A 1 113 ? 36.924 20.748 11.749 1.00 15.12 113 VAL A O 1
ATOM 846 N N . THR A 1 114 ? 37.995 22.106 10.333 1.00 12.40 114 THR A N 1
ATOM 847 C CA . THR A 1 114 ? 38.712 22.811 11.418 1.00 12.63 114 THR A CA 1
ATOM 848 C C . THR A 1 114 ? 38.186 24.231 11.476 1.00 13.24 114 THR A C 1
ATOM 849 O O . THR A 1 114 ? 38.166 24.948 10.459 1.00 15.91 114 THR A O 1
ATOM 856 N N . MET A 1 115 ? 37.737 24.661 12.643 1.00 12.12 115 MET A N 1
ATOM 857 C CA . MET A 1 115 ? 37.181 26.016 12.803 1.00 14.11 115 MET A CA 1
ATOM 858 C C . MET A 1 115 ? 38.082 26.834 13.707 1.00 14.51 115 MET A C 1
ATOM 859 O O . MET A 1 115 ? 38.109 26.528 14.908 1.00 15.80 115 MET A O 1
ATOM 864 N N . CYS A 1 116 ? 38.784 27.819 13.171 1.00 14.70 116 CYS A N 1
ATOM 865 C CA . CYS A 1 116 ? 39.617 28.721 13.955 1.00 14.15 116 CYS A CA 1
ATOM 866 C C . CYS A 1 116 ? 40.655 27.964 14.788 1.00 14.27 116 CYS A C 1
ATOM 867 O O . CYS A 1 116 ? 40.904 28.307 15.943 1.00 14.99 116 CYS A O 1
ATOM 870 N N . ALA A 1 117 ? 41.287 26.951 14.196 1.00 13.16 117 ALA A N 1
ATOM 871 C CA . ALA A 1 117 ? 42.359 26.198 14.829 1.00 14.14 117 ALA A CA 1
ATOM 872 C C . ALA A 1 117 ? 43.667 26.995 14.791 1.00 14.56 117 ALA A C 1
ATOM 873 O O . ALA A 1 117 ? 44.043 27.451 13.704 1.00 16.05 117 ALA A O 1
ATOM 875 N N . PRO A 1 118 ? 44.351 27.157 15.919 1.00 15.23 118 PRO A N 1
ATOM 876 C CA . PRO A 1 118 ? 45.645 27.837 15.956 1.00 15.23 118 PRO A CA 1
ATOM 877 C C . PRO A 1 118 ? 46.803 26.983 15.436 1.00 16.09 118 PRO A C 1
ATOM 878 O O . PRO A 1 118 ? 46.860 25.784 15.717 1.00 18.44 118 PRO A O 1
ATOM 882 N N . MET A 1 119 ? 47.730 27.617 14.706 1.00 16.61 119 MET A N 1
ATOM 883 C CA . MET A 1 119 ? 48.943 27.032 14.184 1.00 16.63 119 MET A CA 1
ATOM 884 C C . MET A 1 119 ? 50.151 27.882 14.641 1.00 17.77 119 MET A C 1
ATOM 885 O O . MET A 1 119 ? 51.280 27.537 14.358 1.00 20.24 119 MET A O 1
ATOM 890 N N . TYR A 1 120 ? 49.900 28.985 15.334 1.00 17.61 120 TYR A N 1
ATOM 891 C CA . TYR A 1 120 ? 50.911 29.776 16.015 1.00 17.90 120 TYR A CA 1
ATOM 892 C C . TYR A 1 120 ? 50.652 29.770 17.513 1.00 20.21 120 TYR A C 1
ATOM 893 O O . TYR A 1 120 ? 49.515 29.560 17.955 1.00 22.40 120 TYR A O 1
ATOM 902 N N . ILE A 1 121 ? 51.671 29.983 18.352 1.00 24.14 121 ILE A N 1
ATOM 903 C CA . ILE A 1 121 ? 51.344 30.013 19.780 1.00 25.87 121 ILE A CA 1
ATOM 904 C C . ILE A 1 121 ? 51.628 31.379 20.391 1.00 26.48 121 ILE A C 1
ATOM 905 O O . ILE A 1 121 ? 52.100 32.315 19.754 1.00 24.76 121 ILE A O 1
ATOM 910 N N . LYS A 1 122 ? 51.339 31.490 21.683 1.00 29.41 122 LYS A N 1
ATOM 911 C CA . LYS A 1 122 ? 51.566 32.692 22.472 1.00 30.85 122 LYS A CA 1
ATOM 912 C C . LYS A 1 122 ? 52.430 32.335 23.684 1.00 31.78 122 LYS A C 1
ATOM 913 O O . LYS A 1 122 ? 52.769 31.155 23.807 1.00 31.99 122 LYS A O 1
ATOM 919 N N . SER A 1 123 ? 52.786 33.301 24.522 1.00 32.78 123 SER A N 1
ATOM 920 C CA . SER A 1 123 ? 53.697 33.046 25.633 1.00 33.88 123 SER A CA 1
ATOM 921 C C . SER A 1 123 ? 52.999 32.178 26.657 1.00 33.48 123 SER A C 1
ATOM 922 O O . SER A 1 123 ? 51.765 32.190 26.621 1.00 28.52 123 SER A O 1
ATOM 925 N N . GLU A 1 124 ? 53.635 31.448 27.559 1.00 34.79 124 GLU A N 1
ATOM 926 C CA . GLU A 1 124 ? 52.841 30.720 28.567 1.00 35.71 124 GLU A CA 1
ATOM 927 C C . GLU A 1 124 ? 52.096 31.676 29.499 1.00 37.42 124 GLU A C 1
ATOM 928 O O . GLU A 1 124 ? 50.993 31.344 29.940 1.00 35.51 124 GLU A O 1
ATOM 934 N N . GLU A 1 125 ? 52.644 32.842 29.810 1.00 40.34 125 GLU A N 1
ATOM 935 C CA . GLU A 1 125 ? 52.034 33.851 30.655 1.00 41.72 125 GLU A CA 1
ATOM 936 C C . GLU A 1 125 ? 50.697 34.276 30.056 1.00 38.49 125 GLU A C 1
ATOM 937 O O . GLU A 1 125 ? 49.635 34.315 30.661 1.00 37.25 125 GLU A O 1
ATOM 943 N N . THR A 1 126 ? 50.786 34.633 28.774 1.00 36.44 126 THR A N 1
ATOM 944 C CA . THR A 1 126 ? 49.604 35.108 28.059 1.00 34.72 126 THR A CA 1
ATOM 945 C 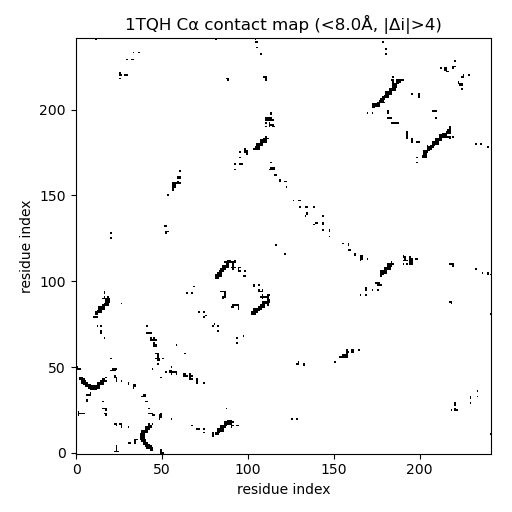C . THR A 1 126 ? 48.537 34.025 27.993 1.00 32.37 126 THR A C 1
ATOM 946 O O . THR A 1 126 ? 47.330 34.262 28.149 1.00 36.19 126 THR A O 1
ATOM 950 N N . MET A 1 127 ? 48.916 32.763 27.787 1.00 31.00 127 MET A N 1
ATOM 951 C CA . MET A 1 127 ? 47.940 31.667 27.813 1.00 31.68 127 MET A CA 1
ATOM 952 C C . MET A 1 127 ? 47.361 31.483 29.215 1.00 32.82 127 MET A C 1
ATOM 953 O O . MET A 1 127 ? 46.154 31.256 29.390 1.00 34.47 127 MET A O 1
ATOM 962 N N . TYR A 1 128 ? 48.184 31.591 30.265 1.00 32.98 128 TYR A N 1
ATOM 963 C CA . TYR A 1 128 ? 47.620 31.536 31.615 1.00 33.57 128 TYR A CA 1
ATOM 964 C C . TYR A 1 128 ? 46.704 32.731 31.860 1.00 35.31 128 TYR A C 1
ATOM 965 O O . TYR A 1 128 ? 45.654 32.563 32.499 1.00 35.38 128 TYR A O 1
ATOM 974 N N . GLU A 1 129 ? 47.032 33.942 31.388 1.00 37.37 129 GLU A N 1
ATOM 975 C CA . GLU A 1 129 ? 46.088 35.059 31.474 1.00 40.57 129 GLU A CA 1
ATOM 976 C C . GLU A 1 129 ? 44.717 34.690 30.912 1.00 37.91 129 GLU A C 1
ATOM 977 O O . GLU A 1 129 ? 43.691 35.152 31.418 1.00 36.32 129 GLU A O 1
ATOM 983 N N . GLY A 1 130 ? 44.637 33.855 29.874 1.00 35.62 130 GLY A N 1
ATOM 984 C CA . GLY A 1 130 ? 43.347 33.457 29.329 1.00 34.35 130 GLY A CA 1
ATOM 985 C C . GLY A 1 130 ? 42.624 32.470 30.233 1.00 32.80 130 GLY A C 1
ATOM 986 O O . GLY A 1 130 ? 41.403 32.499 30.339 1.00 33.89 130 GLY A O 1
ATOM 987 N N . VAL A 1 131 ? 43.356 31.584 30.901 1.00 32.31 131 VAL A N 1
ATOM 988 C CA . VAL A 1 131 ? 42.761 30.704 31.895 1.00 30.50 131 VAL A CA 1
ATOM 989 C C . VAL A 1 131 ? 42.218 31.539 33.043 1.00 30.93 131 VAL A C 1
ATOM 990 O O . VAL A 1 131 ? 41.126 31.288 33.533 1.00 30.24 131 VAL A O 1
ATOM 994 N N . LEU A 1 132 ? 42.918 32.563 33.510 1.00 32.06 132 LEU A N 1
ATOM 995 C CA . LEU A 1 132 ? 42.451 33.395 34.620 1.00 32.30 132 LEU A CA 1
ATOM 996 C C . LEU A 1 132 ? 41.153 34.103 34.245 1.00 32.65 132 LEU A C 1
ATOM 997 O O . LEU A 1 132 ? 40.222 34.210 35.041 1.00 36.41 132 LEU A O 1
ATOM 1002 N N . GLU A 1 133 ? 41.080 34.609 33.011 1.00 34.88 133 GLU A N 1
ATOM 1003 C CA . GLU A 1 133 ? 39.879 35.311 32.582 1.00 36.36 133 GLU A CA 1
ATOM 1004 C C . GLU A 1 133 ? 38.684 34.377 32.428 1.00 34.74 133 GLU A C 1
ATOM 1005 O O . GLU A 1 133 ? 37.538 34.749 32.710 1.00 37.37 133 GLU A O 1
ATOM 1011 N N . TYR A 1 134 ? 38.943 33.154 31.985 1.00 31.30 134 TYR A N 1
ATOM 1012 C CA . TYR A 1 134 ? 37.895 32.130 31.964 1.00 30.79 134 TYR A CA 1
ATOM 1013 C C . TYR A 1 134 ? 37.391 31.779 33.354 1.00 31.38 134 TYR A C 1
ATOM 1014 O O . TYR A 1 134 ? 36.194 31.612 33.577 1.00 29.71 134 TYR A O 1
ATOM 1023 N N . ALA A 1 135 ? 38.316 31.652 34.309 1.00 30.82 135 ALA A N 1
ATOM 1024 C CA . ALA A 1 135 ? 37.915 31.380 35.688 1.00 30.29 135 ALA A CA 1
ATOM 1025 C C . ALA A 1 135 ? 37.068 32.529 36.234 1.00 31.39 135 ALA A C 1
ATOM 1026 O O . ALA A 1 135 ? 36.085 32.284 36.934 1.00 33.51 135 ALA A O 1
ATOM 1028 N N . ARG A 1 136 ? 37.395 33.777 35.934 1.00 33.48 136 ARG A N 1
ATOM 1029 C CA . ARG A 1 136 ? 36.592 34.905 36.409 1.00 37.63 136 ARG A CA 1
ATOM 1030 C C . ARG A 1 136 ? 35.170 34.859 35.865 1.00 36.35 136 ARG A C 1
ATOM 1031 O O . ARG A 1 136 ? 34.178 34.988 36.586 1.00 36.89 136 ARG A O 1
ATOM 1039 N N . GLU A 1 137 ? 35.039 34.676 34.551 1.00 34.74 137 GLU A N 1
ATOM 1040 C CA . GLU A 1 137 ? 33.731 34.583 33.921 1.00 35.92 137 GLU A CA 1
ATOM 1041 C C . GLU A 1 137 ? 32.917 33.406 34.450 1.00 35.13 137 GLU A C 1
ATOM 1042 O O . GLU A 1 137 ? 31.703 33.481 34.614 1.00 38.08 137 GLU A O 1
ATOM 1048 N N . TYR A 1 138 ? 33.572 32.280 34.709 1.00 33.46 138 TYR A N 1
ATOM 1049 C CA . TYR A 1 138 ? 32.863 31.117 35.217 1.00 32.40 138 TYR A CA 1
ATOM 1050 C C . TYR A 1 138 ? 32.228 31.525 36.546 1.00 32.88 138 TYR A C 1
ATOM 1051 O O . TYR A 1 138 ? 31.050 31.200 36.753 1.00 34.99 138 TYR A O 1
ATOM 1060 N N . LYS A 1 139 ? 33.023 32.166 37.411 1.00 32.40 139 LYS A N 1
ATOM 1061 C CA . LYS A 1 139 ? 32.573 32.457 38.776 1.00 33.26 139 LYS A CA 1
ATOM 1062 C C . LYS A 1 139 ? 31.551 33.579 38.806 1.00 35.57 139 LYS A C 1
ATOM 1063 O O . LYS A 1 139 ? 30.626 33.615 39.613 1.00 38.10 139 LYS A O 1
ATOM 1069 N N . LYS A 1 140 ? 31.686 34.547 37.909 1.00 37.99 140 LYS A N 1
ATOM 1070 C CA . LYS A 1 140 ? 30.655 35.544 37.696 1.00 40.04 140 LYS A CA 1
ATOM 1071 C C . LYS A 1 140 ? 29.333 34.853 37.371 1.00 41.03 140 LYS A C 1
ATOM 1072 O O . LYS A 1 140 ? 28.273 35.238 37.865 1.00 44.26 140 LYS A O 1
ATOM 1083 N N . ARG A 1 141 ? 29.409 33.820 36.534 1.00 40.72 141 ARG A N 1
ATOM 1084 C CA . ARG A 1 141 ? 28.242 33.100 36.040 1.00 43.21 141 ARG A CA 1
ATOM 1085 C C . ARG A 1 141 ? 27.643 32.162 37.085 1.00 44.30 141 ARG A C 1
ATOM 1086 O O . ARG A 1 141 ? 26.455 31.840 37.019 1.00 44.59 141 ARG A O 1
ATOM 1094 N N . GLU A 1 142 ? 28.452 31.743 38.060 1.00 44.67 142 GLU A N 1
ATOM 1095 C CA . GLU A 1 142 ? 27.959 31.004 39.210 1.00 44.23 142 GLU A CA 1
ATOM 1096 C C . GLU A 1 142 ? 27.082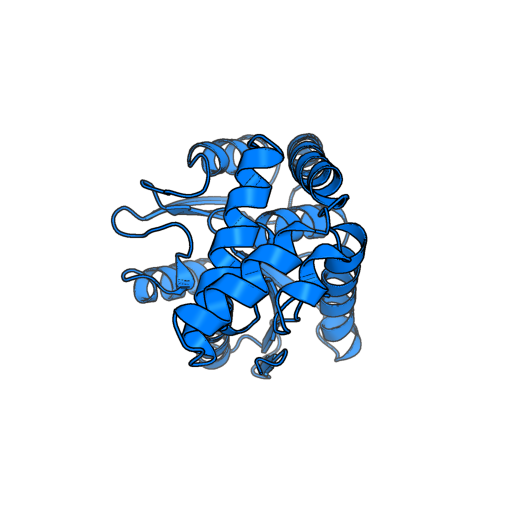 31.947 40.038 1.00 43.90 142 GLU A C 1
ATOM 1097 O O . GLU A 1 142 ? 26.261 31.483 40.820 1.00 44.06 142 GLU A O 1
ATOM 1103 N N . GLY A 1 143 ? 27.268 33.251 39.846 1.00 44.65 143 GLY A N 1
ATOM 1104 C CA . GLY A 1 143 ? 26.509 34.256 40.579 1.00 44.60 143 GLY A CA 1
ATOM 1105 C C . GLY A 1 143 ? 27.209 34.579 41.884 1.00 43.18 143 GLY A C 1
ATOM 1106 O O . GLY A 1 143 ? 26.561 34.899 42.886 1.00 43.76 143 GLY A O 1
ATOM 1107 N N . LYS A 1 144 ? 28.540 34.496 41.882 1.00 42.16 144 LYS A N 1
ATOM 1108 C CA . LYS A 1 144 ? 29.300 34.908 43.061 1.00 43.67 144 LYS A CA 1
ATOM 1109 C C . LYS A 1 144 ? 29.380 36.430 43.130 1.00 44.52 144 LYS A C 1
ATOM 1110 O O . LYS A 1 144 ? 29.327 37.102 42.095 1.00 43.84 144 LYS A O 1
ATOM 1116 N N . SER A 1 145 ? 29.501 36.930 44.351 1.00 45.32 145 SER A N 1
ATOM 1117 C CA . SER A 1 145 ? 29.709 38.337 44.644 1.00 45.70 145 SER A CA 1
ATOM 1118 C C . SER A 1 145 ? 31.062 38.838 44.160 1.00 48.20 145 SER A C 1
ATOM 1119 O O . SER A 1 145 ? 32.002 38.048 44.105 1.00 46.80 145 SER A O 1
ATOM 1122 N N . GLU A 1 146 ? 31.181 40.120 43.825 1.00 50.25 146 GLU A N 1
ATOM 1123 C CA . GLU A 1 146 ? 32.466 40.689 43.404 1.00 53.10 146 GLU A CA 1
ATOM 1124 C C . GLU A 1 146 ? 33.539 40.349 44.441 1.00 52.58 146 GLU A C 1
ATOM 1125 O O . GLU A 1 146 ? 34.637 39.938 44.058 1.00 52.65 146 GLU A O 1
ATOM 1131 N N . GLU A 1 147 ? 33.202 40.479 45.726 1.00 52.50 147 GLU A N 1
ATOM 1132 C CA . GLU A 1 147 ? 34.128 40.203 46.825 1.00 52.94 147 GLU A CA 1
ATOM 1133 C C . GLU A 1 147 ? 34.506 38.728 46.914 1.00 49.71 147 GLU A C 1
ATOM 1134 O O . GLU A 1 147 ? 35.660 38.356 47.153 1.00 51.29 147 GLU A O 1
ATOM 1140 N N . GLN A 1 148 ? 33.543 37.842 46.714 1.00 48.74 148 GLN A N 1
ATOM 1141 C CA . GLN A 1 148 ? 33.808 36.394 46.751 1.00 47.04 148 GLN A CA 1
ATOM 1142 C C . GLN A 1 148 ? 34.705 35.968 45.594 1.00 46.59 148 GLN A C 1
ATOM 1143 O O . GLN A 1 148 ? 35.637 35.167 45.679 1.00 41.79 148 GLN A O 1
ATOM 1149 N N . ILE A 1 149 ? 34.429 36.536 44.420 1.00 44.95 149 ILE A N 1
ATOM 1150 C CA . ILE A 1 149 ? 35.210 36.191 43.238 1.00 43.99 149 ILE A CA 1
ATOM 1151 C C . ILE A 1 149 ? 36.643 36.642 43.439 1.00 44.35 149 ILE A C 1
ATOM 1152 O O . ILE A 1 149 ? 37.599 35.967 43.066 1.00 40.55 149 ILE A O 1
ATOM 1157 N N . GLU A 1 150 ? 36.790 37.813 44.057 1.00 46.15 150 GLU A N 1
ATOM 1158 C CA . GLU A 1 150 ? 38.153 38.303 44.250 1.00 48.75 150 GLU A CA 1
ATOM 1159 C C . GLU A 1 150 ? 38.935 37.403 45.197 1.00 47.26 150 GLU A C 1
ATOM 1160 O O . GLU A 1 150 ? 40.117 37.144 44.949 1.00 44.57 150 GLU A O 1
ATOM 1166 N N . GLN A 1 151 ? 38.311 36.920 46.272 1.00 47.77 151 GLN A N 1
ATOM 1167 C CA . GLN A 1 151 ? 38.994 35.982 47.169 1.00 47.71 151 GLN A CA 1
ATOM 1168 C C . GLN A 1 151 ? 39.355 34.685 46.446 1.00 46.83 151 GLN A C 1
ATOM 1169 O O . GLN A 1 151 ? 40.498 34.221 46.445 1.00 47.55 151 GLN A O 1
ATOM 1175 N N . GLU A 1 152 ? 38.379 34.044 45.794 1.00 45.97 152 GLU A N 1
ATOM 1176 C CA . GLU A 1 152 ? 38.693 32.798 45.110 1.00 45.12 152 GLU A CA 1
ATOM 1177 C C . GLU A 1 152 ? 39.788 32.951 44.059 1.00 45.11 152 GLU A C 1
ATOM 1178 O O . GLU A 1 152 ? 40.573 32.006 43.884 1.00 40.79 152 GLU A O 1
ATOM 1184 N N . MET A 1 153 ? 39.883 34.063 43.338 1.00 44.45 153 MET A N 1
ATOM 1185 C CA . MET A 1 153 ? 40.880 34.238 42.278 1.00 45.33 153 MET A CA 1
ATOM 1186 C C . MET A 1 153 ? 42.272 34.467 42.855 1.00 47.59 153 MET A C 1
ATOM 1187 O O . MET A 1 153 ? 43.283 34.077 42.284 1.00 45.09 153 MET A O 1
ATOM 1192 N N . GLU A 1 154 ? 42.289 35.118 44.017 1.00 49.85 154 GLU A N 1
ATOM 1193 C CA . GLU A 1 154 ? 43.571 35.281 44.695 1.00 54.72 154 GLU A CA 1
ATOM 1194 C C . GLU A 1 154 ? 44.205 33.908 44.919 1.00 54.31 154 GLU A C 1
ATOM 1195 O O . GLU A 1 154 ? 45.406 33.761 44.693 1.00 59.99 154 GLU A O 1
ATOM 1201 N N . LYS A 1 155 ? 43.411 32.933 45.321 1.00 54.44 155 LYS A N 1
ATOM 1202 C CA . LYS A 1 155 ? 43.837 31.583 45.692 1.00 53.99 155 LYS A CA 1
ATOM 1203 C C . LYS A 1 155 ? 44.108 30.686 44.493 1.00 52.08 155 LYS A C 1
ATOM 1204 O O . LYS A 1 155 ? 45.023 29.855 44.447 1.00 53.86 155 LYS A O 1
ATOM 1210 N N . PHE A 1 156 ? 43.281 30.861 43.466 1.00 48.34 156 PHE A N 1
ATOM 1211 C CA . PHE A 1 156 ? 43.472 30.152 42.190 1.00 44.66 156 PHE A CA 1
ATOM 1212 C C . PHE A 1 156 ? 44.873 30.411 41.649 1.00 47.50 156 PHE A C 1
ATOM 1213 O O . PHE A 1 156 ? 45.533 29.539 41.097 1.00 43.99 156 PHE A O 1
ATOM 1221 N N . LYS A 1 157 ? 45.337 31.648 41.831 1.00 50.63 157 LYS A N 1
ATOM 1222 C CA . LYS A 1 157 ? 46.672 32.083 41.437 1.00 54.04 157 LYS A CA 1
ATOM 1223 C C . LYS A 1 157 ? 47.719 31.303 42.212 1.00 55.55 157 LYS A C 1
ATOM 1224 O O . LYS A 1 157 ? 48.875 31.169 41.806 1.00 58.30 157 LYS A O 1
ATOM 1230 N N . GLN A 1 158 ? 47.367 30.711 43.356 1.00 57.87 158 GLN A N 1
ATOM 1231 C CA . GLN A 1 158 ? 48.411 29.974 44.079 1.00 61.91 158 GLN A CA 1
ATOM 1232 C C . GLN A 1 158 ? 48.694 28.595 43.507 1.00 61.41 158 GLN A C 1
ATOM 1233 O O . GLN A 1 158 ? 49.123 27.688 44.232 1.00 65.55 158 GLN A O 1
ATOM 1239 N N . THR A 1 159 ? 48.470 28.410 42.212 1.00 59.32 159 THR A N 1
ATOM 1240 C CA . THR A 1 159 ? 48.665 27.100 41.602 1.00 56.18 159 THR A CA 1
ATOM 1241 C C . THR A 1 159 ? 48.932 27.218 40.105 1.00 55.34 159 THR A C 1
ATOM 1242 O O . THR A 1 159 ? 48.119 27.619 39.268 1.00 54.78 159 THR A O 1
ATOM 1246 N N . PRO A 1 160 ? 50.155 26.848 39.725 1.00 51.77 160 PRO A N 1
ATOM 1247 C CA . PRO A 1 160 ? 50.543 26.984 38.322 1.00 48.78 160 PRO A CA 1
ATOM 1248 C C . PRO A 1 160 ? 49.850 25.929 37.473 1.00 46.82 160 PRO A C 1
ATOM 1249 O O . PRO A 1 160 ? 49.559 24.825 37.927 1.00 49.10 160 PRO A O 1
ATOM 1253 N N . MET A 1 161 ? 49.597 26.290 36.225 1.00 44.88 161 MET A N 1
ATOM 1254 C CA . MET A 1 161 ? 49.130 25.325 35.249 1.00 42.42 161 MET A CA 1
ATOM 1255 C C . MET A 1 161 ? 50.330 24.828 34.452 1.00 41.09 161 MET A C 1
ATOM 1256 O O . MET A 1 161 ? 50.694 25.373 33.409 1.00 40.40 161 MET A O 1
ATOM 1261 N N . LYS A 1 162 ? 50.969 23.778 34.944 1.00 41.71 162 LYS A N 1
ATOM 1262 C CA . LYS A 1 162 ? 52.196 23.318 34.296 1.00 43.11 162 LYS A CA 1
ATOM 1263 C C . LYS A 1 162 ? 52.050 22.950 32.834 1.00 40.23 162 LYS A C 1
ATOM 1264 O O . LYS A 1 162 ? 52.933 23.249 32.016 1.00 42.98 162 LYS A O 1
ATOM 1270 N N . THR A 1 163 ? 50.954 22.331 32.438 1.00 35.11 163 THR A N 1
ATOM 1271 C CA . THR A 1 163 ? 50.739 21.779 31.106 1.00 33.32 163 THR A CA 1
ATOM 1272 C C . THR A 1 163 ? 50.565 22.784 29.979 1.00 30.71 163 THR A C 1
ATOM 1273 O O . THR A 1 163 ? 50.249 22.324 28.881 1.00 32.66 163 THR A O 1
ATOM 1277 N N . LEU A 1 164 ? 50.751 24.082 30.214 1.00 30.23 164 LEU A N 1
ATOM 1278 C CA . LEU A 1 164 ? 50.623 25.075 29.146 1.00 28.10 164 LEU A CA 1
ATOM 1279 C C . LEU A 1 164 ? 51.765 24.922 28.153 1.00 27.71 164 LEU A C 1
ATOM 1280 O O . LEU A 1 164 ? 51.624 25.081 26.936 1.00 27.13 164 LEU A O 1
ATOM 1285 N N . LYS A 1 165 ? 52.953 24.590 28.637 1.00 30.40 165 LYS A N 1
ATOM 1286 C CA . LYS A 1 165 ? 54.022 24.258 27.704 1.00 29.57 165 LYS A CA 1
ATOM 1287 C C . LYS A 1 165 ? 53.631 23.070 26.834 1.00 26.69 165 LYS A C 1
ATOM 1288 O O . LYS A 1 165 ? 53.850 22.989 25.624 1.00 28.79 165 LYS A O 1
ATOM 1299 N N . ALA A 1 166 ? 53.014 22.051 27.450 1.00 26.68 166 ALA A N 1
ATOM 1300 C CA . ALA A 1 166 ? 52.653 20.909 26.593 1.00 24.45 166 ALA A CA 1
ATOM 1301 C C . ALA A 1 166 ? 51.605 21.320 25.572 1.00 22.28 166 ALA A C 1
ATOM 1302 O O . ALA A 1 166 ? 51.566 20.800 24.454 1.00 22.50 166 ALA A O 1
ATOM 1304 N N . LEU A 1 167 ? 50.714 22.243 25.911 1.00 22.44 167 LEU A N 1
ATOM 1305 C CA . LEU A 1 167 ? 49.763 22.720 24.880 1.00 22.30 167 LEU A CA 1
ATOM 1306 C C . LEU A 1 167 ? 50.473 23.475 23.771 1.00 21.63 167 LEU A C 1
ATOM 1307 O O . LEU A 1 167 ? 50.184 23.331 22.577 1.00 23.73 167 LEU A O 1
ATOM 1312 N N . GLN A 1 168 ? 51.448 24.338 24.069 1.00 20.58 168 GLN A N 1
ATOM 1313 C CA . GLN A 1 168 ? 52.297 24.906 23.017 1.00 19.55 168 GLN A CA 1
ATOM 1314 C C . GLN A 1 168 ? 52.938 23.833 22.137 1.00 20.73 168 GLN A C 1
ATOM 1315 O O . GLN A 1 168 ? 53.058 23.949 20.914 1.00 21.76 168 GLN A O 1
ATOM 1321 N N . GLU A 1 169 ? 53.405 22.736 22.746 1.00 22.26 169 GLU A N 1
ATOM 1322 C CA . GLU A 1 169 ? 54.142 21.710 22.003 1.00 22.58 169 GLU A CA 1
ATOM 1323 C C . GLU A 1 169 ? 53.222 20.950 21.059 1.00 20.96 169 GLU A C 1
ATOM 1324 O O . GLU A 1 169 ? 53.624 20.574 19.956 1.00 24.12 169 GLU A O 1
ATOM 1330 N N . LEU A 1 170 ? 51.992 20.746 21.522 1.00 20.18 170 LEU A N 1
ATOM 1331 C CA . LEU A 1 170 ? 50.976 20.106 20.714 1.00 19.36 170 LEU A CA 1
ATOM 1332 C C . LEU A 1 170 ? 50.722 20.862 19.421 1.00 19.63 170 LEU A C 1
ATOM 1333 O O . LEU A 1 170 ? 50.655 20.287 18.323 1.00 19.55 170 LEU A O 1
ATOM 1338 N N . ILE A 1 171 ? 50.539 22.175 19.545 1.00 18.67 171 ILE A N 1
ATOM 1339 C CA . ILE A 1 171 ? 50.226 22.965 18.352 1.00 18.21 171 ILE A CA 1
ATOM 1340 C C . ILE A 1 171 ? 51.379 22.902 17.373 1.00 17.06 171 ILE A C 1
ATOM 1341 O O . ILE A 1 171 ? 51.178 22.743 16.156 1.00 17.58 171 ILE A O 1
ATOM 1346 N N . ALA A 1 172 ? 52.585 23.006 17.916 1.00 18.56 172 ALA A N 1
ATOM 1347 C CA . ALA A 1 172 ? 53.770 22.965 17.057 1.00 19.18 172 ALA A CA 1
ATOM 1348 C C . ALA A 1 172 ? 53.872 21.597 16.382 1.00 18.55 172 ALA A C 1
ATOM 1349 O O . ALA A 1 172 ? 54.200 21.433 15.201 1.00 18.64 172 ALA A O 1
ATOM 1351 N N . ASP A 1 173 ? 53.594 20.559 17.136 1.00 18.15 173 ASP A N 1
ATOM 1352 C CA . ASP A 1 173 ? 53.704 19.192 16.616 1.00 18.24 173 ASP A CA 1
ATOM 1353 C C . ASP A 1 173 ? 52.691 18.909 15.524 1.00 18.71 173 ASP A C 1
ATOM 1354 O O . ASP A 1 173 ? 53.044 18.333 14.483 1.00 18.32 173 ASP A O 1
ATOM 1359 N N . VAL A 1 174 ? 51.434 19.282 15.743 1.00 16.48 174 VAL A N 1
ATOM 1360 C CA . VAL A 1 174 ? 50.442 19.029 14.688 1.00 14.96 174 VAL A CA 1
ATOM 1361 C C . VAL A 1 174 ? 50.810 19.840 13.456 1.00 14.62 174 VAL A C 1
ATOM 1362 O O . VAL A 1 174 ? 50.683 19.369 12.301 1.00 16.24 174 VAL A O 1
ATOM 1366 N N . ARG A 1 175 ? 51.296 21.071 13.644 1.00 14.60 175 ARG A N 1
ATOM 1367 C CA . ARG A 1 175 ? 51.681 21.879 12.485 1.00 14.74 175 ARG A CA 1
ATOM 1368 C C . ARG A 1 175 ? 52.712 21.168 11.623 1.00 15.68 175 ARG A C 1
ATOM 1369 O O . ARG A 1 175 ? 52.662 21.143 10.387 1.00 16.77 175 ARG A O 1
ATOM 1377 N N . ASP A 1 176 ? 53.685 20.565 12.305 1.00 17.84 176 ASP A N 1
ATOM 1378 C CA . ASP A 1 176 ? 54.746 19.855 11.616 1.00 19.76 176 ASP A CA 1
ATOM 1379 C C . ASP A 1 176 ? 54.314 18.570 10.923 1.00 20.66 176 ASP A C 1
ATOM 1380 O O . ASP A 1 176 ? 55.084 18.076 10.094 1.00 22.33 176 ASP A O 1
ATOM 1385 N N . HIS A 1 177 ? 53.120 18.071 11.278 1.00 17.28 177 HIS A N 1
ATOM 1386 C CA . HIS A 1 177 ? 52.595 16.845 10.672 1.00 15.87 177 HIS A CA 1
ATOM 1387 C C . HIS A 1 177 ? 51.479 17.088 9.673 1.00 14.20 177 HIS A C 1
ATOM 1388 O O . HIS A 1 177 ? 50.838 16.134 9.223 1.00 14.70 177 HIS A O 1
ATOM 1395 N N . LEU A 1 178 ? 51.198 18.338 9.297 1.00 14.85 178 LEU A N 1
ATOM 1396 C CA . LEU A 1 178 ? 50.108 18.613 8.354 1.00 13.67 178 LEU A CA 1
ATOM 1397 C C . LEU A 1 178 ? 50.316 17.885 7.046 1.00 14.58 178 LEU A C 1
ATOM 1398 O O . LEU A 1 178 ? 49.340 17.528 6.375 1.00 14.39 178 LEU A O 1
ATOM 1403 N N . ASP A 1 179 ? 51.572 17.648 6.664 1.00 15.73 179 ASP A N 1
ATOM 1404 C CA . ASP A 1 179 ? 51.818 16.978 5.388 1.00 17.24 179 ASP A CA 1
ATOM 1405 C C . ASP A 1 179 ? 51.414 15.507 5.413 1.00 15.07 179 ASP A C 1
ATOM 1406 O O . ASP A 1 179 ? 51.522 14.886 4.338 1.00 17.57 179 ASP A O 1
ATOM 1411 N N . LEU A 1 180 ? 51.005 14.970 6.558 1.00 13.60 180 LEU A N 1
ATOM 1412 C CA . LEU A 1 180 ? 50.506 13.596 6.590 1.00 13.38 180 LEU A CA 1
ATOM 1413 C C . LEU A 1 180 ? 49.017 13.512 6.309 1.00 12.72 180 LEU A C 1
ATOM 1414 O O . LEU A 1 180 ? 48.469 12.394 6.233 1.00 17.73 180 LEU A O 1
ATOM 1419 N N . ILE A 1 181 ? 48.323 14.630 6.147 1.00 12.63 181 ILE A N 1
ATOM 1420 C CA . ILE A 1 181 ? 46.877 14.643 6.020 1.00 14.16 181 ILE A CA 1
ATOM 1421 C C . ILE A 1 181 ? 46.470 14.623 4.541 1.00 13.35 181 ILE A C 1
ATOM 1422 O O . ILE A 1 181 ? 46.923 15.486 3.780 1.00 14.93 181 ILE A O 1
ATOM 1427 N N . TYR A 1 182 ? 45.628 13.624 4.268 1.00 13.92 182 TYR A N 1
ATOM 1428 C CA . TYR A 1 182 ? 45.082 13.405 2.938 1.00 13.36 182 TYR A CA 1
ATOM 1429 C C . TYR A 1 182 ? 43.561 13.462 2.890 1.00 13.51 182 TYR A C 1
ATOM 1430 O O . TYR A 1 182 ? 42.949 13.558 1.820 1.00 14.80 182 TYR A O 1
ATOM 1439 N N . ALA A 1 183 ? 42.909 13.394 4.056 1.00 13.94 183 ALA A N 1
ATOM 1440 C CA . ALA A 1 183 ? 41.435 13.402 4.039 1.00 13.10 183 ALA A CA 1
ATOM 1441 C C . ALA A 1 183 ? 40.854 14.725 3.547 1.00 12.65 183 ALA A C 1
ATOM 1442 O O . ALA A 1 183 ? 41.464 15.783 3.784 1.00 14.36 183 ALA A O 1
ATOM 1444 N N . PRO A 1 184 ? 39.701 14.723 2.897 1.00 13.47 184 PRO A N 1
ATOM 1445 C CA . PRO A 1 184 ? 39.057 15.989 2.507 1.00 13.45 184 PRO A CA 1
ATOM 1446 C C . PRO A 1 184 ? 38.909 16.895 3.719 1.00 12.92 184 PRO A C 1
ATOM 1447 O O . PRO A 1 184 ? 38.486 16.478 4.795 1.00 13.11 184 PRO A O 1
ATOM 1451 N N . THR A 1 185 ? 39.315 18.163 3.536 1.00 12.24 185 THR A N 1
ATOM 1452 C CA . THR A 1 185 ? 39.384 19.082 4.661 1.00 12.19 185 THR A CA 1
ATOM 1453 C C . THR A 1 185 ? 38.793 20.432 4.311 1.00 11.42 185 THR A C 1
ATOM 1454 O O . THR A 1 185 ? 39.075 20.976 3.232 1.00 13.21 185 THR A O 1
ATOM 1458 N N . PHE A 1 186 ? 37.987 20.939 5.225 1.00 9.54 186 PHE A N 1
ATOM 1459 C CA . PHE A 1 186 ? 37.393 22.282 5.133 1.00 9.93 186 PHE A CA 1
ATOM 1460 C C . PHE A 1 186 ? 37.953 23.115 6.283 1.00 10.33 186 PHE A C 1
ATOM 1461 O O . PHE A 1 186 ? 37.666 22.827 7.450 1.00 12.33 186 PHE A O 1
ATOM 1469 N N . VAL A 1 187 ? 38.710 24.144 5.923 1.00 9.96 187 VAL A N 1
ATOM 1470 C CA . VAL A 1 187 ? 39.309 25.092 6.872 1.00 9.79 187 VAL A CA 1
ATOM 1471 C C . VAL A 1 187 ? 38.396 26.296 6.987 1.00 10.20 187 VAL A C 1
ATOM 1472 O O . VAL A 1 187 ? 38.136 27.036 6.033 1.00 12.46 187 VAL A O 1
ATOM 1476 N N . VAL A 1 188 ? 37.916 26.532 8.192 1.00 10.95 188 VAL A N 1
ATOM 1477 C CA . VAL A 1 188 ? 37.015 27.671 8.486 1.00 10.43 188 VAL A CA 1
ATOM 1478 C C . VAL A 1 188 ? 37.757 28.679 9.339 1.00 11.88 188 VAL A C 1
ATOM 1479 O O . VAL A 1 188 ? 38.369 28.227 10.327 1.00 11.71 188 VAL A O 1
ATOM 1483 N N . GLN A 1 189 ? 37.735 29.977 9.063 1.00 11.97 189 GLN A N 1
ATOM 1484 C CA . GLN A 1 189 ? 38.431 30.945 9.907 1.00 11.76 189 GLN A CA 1
ATOM 1485 C C . GLN A 1 189 ? 37.707 32.285 9.945 1.00 13.86 189 GLN A C 1
ATOM 1486 O O . GLN A 1 189 ? 37.255 32.774 8.919 1.00 17.02 189 GLN A O 1
ATOM 1492 N N . ALA A 1 190 ? 37.614 32.859 11.147 1.00 14.68 190 ALA A N 1
ATOM 1493 C CA . ALA A 1 190 ? 37.213 34.239 11.346 1.00 14.37 190 ALA A CA 1
ATOM 1494 C C . ALA A 1 190 ? 38.330 35.169 10.870 1.00 14.28 190 ALA A C 1
ATOM 1495 O O . ALA A 1 190 ? 39.473 35.127 11.323 1.00 17.75 190 ALA A O 1
ATOM 1497 N N . ARG A 1 191 ? 38.058 36.050 9.926 1.00 15.41 191 ARG A N 1
ATOM 1498 C CA . ARG A 1 191 ? 39.041 36.975 9.414 1.00 17.92 191 ARG A CA 1
ATOM 1499 C C . ARG A 1 191 ? 39.659 37.852 10.505 1.00 18.45 191 ARG A C 1
ATOM 1500 O O . ARG A 1 191 ? 40.853 38.133 10.515 1.00 20.26 191 ARG A O 1
ATOM 1508 N N . HIS A 1 192 ? 38.778 38.269 11.411 1.00 20.30 192 HIS A N 1
ATOM 1509 C CA . HIS A 1 192 ? 39.177 39.150 12.494 1.00 22.42 192 HIS A CA 1
ATOM 1510 C C . HIS A 1 192 ? 39.226 38.441 13.831 1.00 24.47 192 HIS A C 1
ATOM 1511 O O . HIS A 1 192 ? 38.522 38.820 14.756 1.00 38.66 192 HIS A O 1
ATOM 1518 N N . ASP A 1 193 ? 40.044 37.433 14.015 1.00 22.77 193 ASP A N 1
ATOM 1519 C CA . ASP A 1 193 ? 40.033 36.614 15.221 1.00 21.33 193 ASP A CA 1
ATOM 1520 C C . ASP A 1 193 ? 40.883 37.229 16.313 1.00 23.05 193 ASP A C 1
ATOM 1521 O O . ASP A 1 193 ? 42.077 37.453 16.127 1.00 26.13 193 ASP A O 1
ATOM 1526 N N . GLU A 1 194 ? 40.261 37.511 17.442 1.00 24.34 194 GLU A N 1
ATOM 1527 C CA . GLU A 1 194 ? 40.860 38.163 18.580 1.00 25.69 194 GLU A CA 1
ATOM 1528 C C . GLU A 1 194 ? 41.636 37.243 19.510 1.00 25.03 194 GLU A C 1
ATOM 1529 O O . GLU A 1 194 ? 42.278 37.708 20.463 1.00 32.82 194 GLU A O 1
ATOM 1535 N N . MET A 1 195 ? 41.574 35.928 19.281 1.00 23.39 195 MET A N 1
ATOM 1536 C CA . MET A 1 195 ? 42.295 34.998 20.137 1.00 23.48 195 MET A CA 1
ATOM 1537 C C . MET A 1 195 ? 43.468 34.305 19.465 1.00 21.56 195 MET A C 1
ATOM 1538 O O . MET A 1 195 ? 44.357 33.835 20.178 1.00 26.85 195 MET A O 1
ATOM 1547 N N . ILE A 1 196 ? 43.513 34.172 18.146 1.00 19.30 196 ILE A N 1
ATOM 1548 C CA . ILE A 1 196 ? 44.608 33.416 17.531 1.00 17.91 196 ILE A CA 1
ATOM 1549 C C . ILE A 1 196 ? 45.083 34.185 16.311 1.00 17.89 196 ILE A C 1
ATOM 1550 O O . ILE A 1 196 ? 44.444 35.176 15.926 1.00 21.34 196 ILE A O 1
ATOM 1555 N N . ASN A 1 197 ? 46.183 33.752 15.721 1.00 17.91 197 ASN A N 1
ATOM 1556 C CA . ASN A 1 197 ? 46.612 34.363 14.462 1.00 15.81 197 ASN A CA 1
ATOM 1557 C C . ASN A 1 197 ? 45.744 33.773 13.356 1.00 15.64 197 ASN A C 1
ATOM 1558 O O . ASN A 1 197 ? 45.855 32.571 13.101 1.00 15.56 197 ASN A O 1
ATOM 1563 N N . PRO A 1 198 ? 45.008 34.598 12.635 1.00 17.50 198 PRO A N 1
ATOM 1564 C CA . PRO A 1 198 ? 44.129 34.055 11.585 1.00 16.96 198 PRO A CA 1
ATOM 1565 C C . PRO A 1 198 ? 44.910 33.434 10.430 1.00 14.80 198 PRO A C 1
ATOM 1566 O O . PRO A 1 198 ? 44.302 32.591 9.724 1.00 15.33 198 PRO A O 1
ATOM 1570 N N . ASP A 1 199 ? 46.173 33.791 10.241 1.00 15.14 199 ASP A N 1
ATOM 1571 C CA . ASP A 1 199 ? 46.957 33.164 9.164 1.00 16.17 199 ASP A CA 1
ATOM 1572 C C . ASP A 1 199 ? 47.131 31.661 9.391 1.00 14.34 199 ASP A C 1
ATOM 1573 O O . ASP A 1 199 ? 47.519 30.969 8.446 1.00 14.41 199 ASP A O 1
ATOM 1578 N N . SER A 1 200 ? 46.854 31.165 10.604 1.00 13.47 200 SER A N 1
ATOM 1579 C CA . SER A 1 200 ? 46.809 29.721 10.861 1.00 12.60 200 SER A CA 1
ATOM 1580 C C . SER A 1 200 ? 46.036 28.962 9.771 1.00 11.58 200 SER A C 1
ATOM 1581 O O . SER A 1 200 ? 46.345 27.847 9.323 1.00 14.18 200 SER A O 1
ATOM 1584 N N . ALA A 1 201 ? 44.949 29.595 9.296 1.00 10.85 201 ALA A N 1
ATOM 1585 C CA . ALA A 1 201 ? 44.088 28.912 8.317 1.00 10.06 201 ALA A CA 1
ATOM 1586 C C . ALA A 1 201 ? 44.836 28.673 7.021 1.00 11.54 201 ALA A C 1
ATOM 1587 O O . ALA A 1 201 ? 44.661 27.640 6.357 1.00 11.85 201 ALA A O 1
ATOM 1589 N N . ASN A 1 202 ? 45.663 29.652 6.644 1.00 11.89 202 ASN A N 1
ATOM 1590 C CA . ASN A 1 202 ? 46.432 29.476 5.411 1.00 13.05 202 ASN A CA 1
ATOM 1591 C C . ASN A 1 2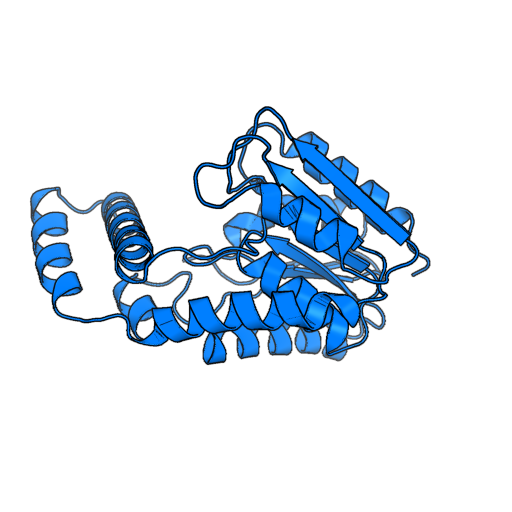02 ? 47.498 28.405 5.553 1.00 12.63 202 ASN A C 1
ATOM 1592 O O . ASN A 1 202 ? 47.811 27.680 4.594 1.00 15.97 202 ASN A O 1
ATOM 1597 N N . ILE A 1 203 ? 48.078 28.297 6.760 1.00 14.29 203 ILE A N 1
ATOM 1598 C CA . ILE A 1 203 ? 49.039 27.221 7.021 1.00 14.96 203 ILE A CA 1
ATOM 1599 C C . ILE A 1 203 ? 48.385 25.864 6.813 1.00 14.10 203 ILE A C 1
ATOM 1600 O O . ILE A 1 203 ? 48.947 25.022 6.103 1.00 15.24 203 ILE A O 1
ATOM 1605 N N . ILE A 1 204 ? 47.201 25.679 7.413 1.00 12.27 204 ILE A N 1
ATOM 1606 C CA . ILE A 1 204 ? 46.516 24.399 7.256 1.00 10.58 204 ILE A CA 1
ATOM 1607 C C . ILE A 1 204 ? 46.155 24.130 5.801 1.00 10.71 204 ILE A C 1
ATOM 1608 O O . ILE A 1 204 ? 46.483 23.075 5.241 1.00 12.64 204 ILE A O 1
ATOM 1613 N N . TYR A 1 205 ? 45.482 25.069 5.156 1.00 11.09 205 TYR A N 1
ATOM 1614 C CA . TYR A 1 205 ? 45.069 24.879 3.777 1.00 11.78 205 TYR A CA 1
ATOM 1615 C C . TYR A 1 205 ? 46.260 24.557 2.882 1.00 13.15 205 TYR A C 1
ATOM 1616 O O . TYR A 1 205 ? 46.144 23.694 1.985 1.00 15.92 205 TYR A O 1
ATOM 1625 N N . ASN A 1 206 ? 47.365 25.280 3.029 1.00 12.79 206 ASN A N 1
ATOM 1626 C CA . ASN A 1 206 ? 48.471 25.125 2.075 1.00 13.95 206 ASN A CA 1
ATOM 1627 C C . ASN A 1 206 ? 49.341 23.911 2.400 1.00 15.08 206 ASN A C 1
ATOM 1628 O O . ASN A 1 206 ? 49.966 23.356 1.484 1.00 19.58 206 ASN A O 1
ATOM 1633 N N . GLU A 1 207 ? 49.405 23.450 3.664 1.00 14.94 207 GLU A N 1
ATOM 1634 C CA . GLU A 1 207 ? 50.384 22.384 3.954 1.00 15.69 207 GLU A CA 1
ATOM 1635 C C . GLU A 1 207 ? 49.804 20.988 3.984 1.00 15.19 207 GLU A C 1
ATOM 1636 O O . GLU A 1 207 ? 50.571 20.020 3.863 1.00 18.80 207 GLU A O 1
ATOM 1647 N N . ILE A 1 208 ? 48.487 20.831 4.092 1.00 14.12 208 ILE A N 1
ATOM 1648 C CA . ILE A 1 208 ? 47.941 19.464 3.986 1.00 12.74 208 ILE A CA 1
ATOM 1649 C C . ILE A 1 208 ? 48.130 18.939 2.573 1.00 13.96 208 ILE A C 1
ATOM 1650 O O . ILE A 1 208 ? 48.268 19.781 1.682 1.00 16.41 208 ILE A O 1
ATOM 1655 N N . GLU A 1 209 ? 48.152 17.614 2.411 1.00 15.13 209 GLU A N 1
ATOM 1656 C CA . GLU A 1 209 ? 48.299 16.980 1.098 1.00 15.85 209 GLU A CA 1
ATOM 1657 C C . GLU A 1 209 ? 46.976 16.595 0.447 1.00 16.28 209 GLU A C 1
ATOM 1658 O O . GLU A 1 209 ? 46.903 16.128 -0.701 1.00 18.21 209 GLU A O 1
ATOM 1664 N N . SER A 1 210 ? 45.859 16.775 1.163 1.00 16.46 210 SER A N 1
ATOM 1665 C CA . SER A 1 210 ? 44.521 16.448 0.685 1.00 14.41 210 SER A CA 1
ATOM 1666 C C . SER A 1 210 ? 44.207 16.974 -0.723 1.00 14.54 210 SER A C 1
ATOM 1667 O O . SER A 1 210 ? 44.264 18.187 -0.931 1.00 17.89 210 SER A O 1
ATOM 1670 N N . PRO A 1 211 ? 43.900 16.090 -1.655 1.00 16.40 211 PRO A N 1
ATOM 1671 C CA . PRO A 1 211 ? 43.479 16.544 -2.971 1.00 17.93 211 PRO A CA 1
ATOM 1672 C C . PRO A 1 211 ? 42.177 17.327 -2.916 1.00 16.72 211 PRO A C 1
ATOM 1673 O O . PRO A 1 211 ? 41.922 18.143 -3.803 1.00 18.94 211 PRO A O 1
ATOM 1677 N N . VAL A 1 212 ? 41.337 17.096 -1.925 1.00 15.62 212 VAL A N 1
ATOM 1678 C CA . VAL A 1 212 ? 40.069 17.840 -1.793 1.00 16.14 212 VAL A CA 1
ATOM 1679 C C . VAL A 1 212 ? 40.205 18.741 -0.572 1.00 16.09 212 VAL A C 1
ATOM 1680 O O . VAL A 1 212 ? 40.217 18.298 0.572 1.00 16.32 212 VAL A O 1
ATOM 1684 N N . LYS A 1 213 ? 40.363 20.043 -0.849 1.00 15.29 213 LYS A N 1
ATOM 1685 C CA . LYS A 1 213 ? 40.475 20.992 0.267 1.00 14.49 213 LYS A CA 1
ATOM 1686 C C . LYS A 1 213 ? 39.733 22.270 -0.076 1.00 13.87 213 LYS A C 1
ATOM 1687 O O . LYS A 1 213 ? 39.645 22.678 -1.249 1.00 16.25 213 LYS A O 1
ATOM 1698 N N . GLN A 1 214 ? 39.182 22.870 0.978 1.00 13.27 214 GLN A N 1
ATOM 1699 C CA . GLN A 1 214 ? 38.516 24.177 0.844 1.00 11.60 214 GLN A CA 1
ATOM 1700 C C . GLN A 1 214 ? 38.908 25.055 2.015 1.00 10.69 214 GLN A C 1
ATOM 1701 O O . GLN A 1 214 ? 39.191 24.519 3.091 1.00 12.24 214 GLN A O 1
ATOM 1707 N N . ILE A 1 215 ? 38.872 26.362 1.824 1.00 10.02 215 ILE A N 1
ATOM 1708 C CA . ILE A 1 215 ? 39.037 27.280 2.948 1.00 9.52 215 ILE A CA 1
ATOM 1709 C C . ILE A 1 215 ? 37.946 28.346 2.834 1.00 10.21 215 ILE A C 1
ATOM 1710 O O . ILE A 1 215 ? 37.623 28.745 1.707 1.00 11.41 215 ILE A O 1
ATOM 1715 N N . LYS A 1 216 ? 37.331 28.814 3.920 1.00 9.69 216 LYS A N 1
ATOM 1716 C CA . LYS A 1 216 ? 36.379 29.920 3.851 1.00 10.84 216 LYS A CA 1
ATOM 1717 C C . LYS A 1 216 ? 36.616 30.861 5.037 1.00 11.93 216 LYS A C 1
ATOM 1718 O O . LYS A 1 216 ? 36.797 30.400 6.187 1.00 13.04 216 LYS A O 1
ATOM 1724 N N . TRP A 1 217 ? 36.632 32.153 4.714 1.00 12.08 217 TRP A N 1
ATOM 1725 C CA . TRP A 1 217 ? 36.776 33.219 5.690 1.00 11.36 217 TRP A CA 1
ATOM 1726 C C . TRP A 1 217 ? 35.392 33.804 6.009 1.00 12.64 217 TRP A C 1
ATOM 1727 O O . TRP A 1 217 ? 34.584 33.957 5.081 1.00 15.49 217 TRP A O 1
ATOM 1738 N N . TYR A 1 218 ? 35.190 34.098 7.293 1.00 14.34 218 TYR A N 1
ATOM 1739 C CA . TYR A 1 218 ? 33.955 34.696 7.813 1.00 14.48 218 TYR A CA 1
ATOM 1740 C C . TYR A 1 218 ? 34.335 36.082 8.316 1.00 15.37 218 TYR A C 1
ATOM 1741 O O . TYR A 1 218 ? 35.174 36.211 9.210 1.00 20.69 218 TYR A O 1
ATOM 1750 N N . GLU A 1 219 ? 33.752 37.120 7.733 1.00 17.71 219 GLU A N 1
ATOM 1751 C CA . GLU A 1 219 ? 34.176 38.500 7.950 1.00 20.56 219 GLU A CA 1
ATOM 1752 C C . GLU A 1 219 ? 33.506 39.181 9.131 1.00 21.74 219 GLU A C 1
ATOM 1753 O O . GLU A 1 219 ? 33.926 40.278 9.519 1.00 26.03 219 GLU A O 1
ATOM 1759 N N . GLN A 1 220 ? 32.469 38.554 9.688 1.00 24.36 220 GLN A N 1
ATOM 1760 C CA . GLN A 1 220 ? 31.741 39.239 10.750 1.00 25.27 220 GLN A CA 1
ATOM 1761 C C . GLN A 1 220 ? 31.687 38.373 12.003 1.00 25.17 220 GLN A C 1
ATOM 1762 O O . GLN A 1 220 ? 30.707 38.530 12.751 1.00 32.80 220 GLN A O 1
ATOM 1772 N N . SER A 1 221 ? 32.653 37.506 12.194 1.00 23.91 221 SER A N 1
ATOM 1773 C CA . SER A 1 221 ? 32.623 36.587 13.324 1.00 22.44 221 SER A CA 1
ATOM 1774 C C . SER A 1 221 ? 33.856 36.770 14.202 1.00 22.83 221 SER A C 1
ATOM 1775 O O . SER A 1 221 ? 34.902 37.168 13.696 1.00 23.67 221 SER A O 1
ATOM 1778 N N . GLY A 1 222 ? 33.748 36.444 15.484 1.00 24.06 222 GLY A N 1
ATOM 1779 C CA . GLY A 1 222 ? 34.923 36.277 16.326 1.00 23.55 222 GLY A CA 1
ATOM 1780 C C . GLY A 1 222 ? 35.399 34.832 16.381 1.00 21.73 222 GLY A C 1
ATOM 1781 O O . GLY A 1 222 ? 34.925 33.958 15.632 1.00 19.75 222 GLY A O 1
ATOM 1782 N N . HIS A 1 223 ? 36.348 34.564 17.273 1.00 20.39 223 HIS A N 1
ATOM 1783 C CA . HIS A 1 223 ? 37.012 33.279 17.416 1.00 18.89 223 HIS A CA 1
ATOM 1784 C C . HIS A 1 223 ? 36.061 32.113 17.662 1.00 19.08 223 HIS A C 1
ATOM 1785 O O . HIS A 1 223 ? 36.190 31.050 17.056 1.00 18.37 223 HIS A O 1
ATOM 1792 N N . VAL A 1 224 ? 35.107 32.304 18.575 1.00 19.13 224 VAL A N 1
ATOM 1793 C CA . VAL A 1 224 ? 34.173 31.196 18.869 1.00 19.78 224 VAL A CA 1
ATOM 1794 C C . VAL A 1 224 ? 33.010 31.241 17.884 1.00 18.28 224 VAL A C 1
ATOM 1795 O O . VAL A 1 224 ? 31.913 31.717 18.161 1.00 21.78 224 VAL A O 1
ATOM 1799 N N . ILE A 1 225 ? 33.316 30.789 16.669 1.00 18.43 225 ILE A N 1
ATOM 1800 C CA . ILE A 1 225 ? 32.521 31.120 15.491 1.00 18.82 225 ILE A CA 1
ATOM 1801 C C . ILE A 1 225 ? 31.166 30.428 15.513 1.00 19.50 225 ILE A C 1
ATOM 1802 O O . ILE A 1 225 ? 30.180 30.877 14.926 1.00 21.29 225 ILE A O 1
ATOM 1807 N N . THR A 1 226 ? 31.075 29.295 16.217 1.00 19.07 226 THR A N 1
ATOM 1808 C CA . THR A 1 226 ? 29.836 28.551 16.276 1.00 19.33 226 THR A CA 1
ATOM 1809 C C . THR A 1 226 ? 28.716 29.270 17.040 1.00 21.43 226 THR A C 1
ATOM 1810 O O . THR A 1 226 ? 27.520 28.927 16.917 1.00 25.10 226 THR A O 1
ATOM 1814 N N . LEU A 1 227 ? 29.136 30.235 17.860 1.00 22.00 227 LEU A N 1
ATOM 1815 C CA . LEU A 1 227 ? 28.180 30.934 18.709 1.00 26.31 227 LEU A CA 1
ATOM 1816 C C . LEU A 1 227 ? 27.953 32.372 18.257 1.00 24.39 227 LEU A C 1
ATOM 1817 O O . LEU A 1 227 ? 27.207 33.162 18.831 1.00 29.01 227 LEU A O 1
ATOM 1822 N N . ASP A 1 228 ? 28.632 32.737 17.168 1.00 24.29 228 ASP A N 1
ATOM 1823 C CA . ASP A 1 228 ? 28.571 34.122 16.726 1.00 25.81 228 ASP A CA 1
ATOM 1824 C C . ASP A 1 228 ? 27.529 34.303 15.627 1.00 24.78 228 ASP A C 1
ATOM 1825 O O . ASP A 1 228 ? 26.765 33.395 15.266 1.00 27.20 228 ASP A O 1
ATOM 1830 N N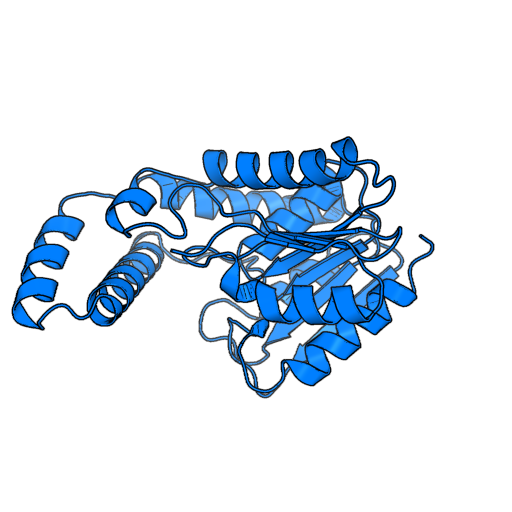 . GLN A 1 229 ? 27.479 35.523 15.082 1.00 25.91 229 GLN A N 1
ATOM 1831 C CA . GLN A 1 229 ? 26.334 35.923 14.278 1.00 28.23 229 GLN A CA 1
ATOM 1832 C C . GLN A 1 229 ? 26.305 35.279 12.901 1.00 27.42 229 GLN A C 1
ATOM 1833 O O . GLN A 1 229 ? 25.267 35.449 12.245 1.00 31.65 229 GLN A O 1
ATOM 1839 N N . GLU A 1 230 ? 27.357 34.593 12.473 1.00 23.89 230 GLU A N 1
ATOM 1840 C CA . GLU A 1 230 ? 27.291 33.963 11.158 1.00 23.19 230 GLU A CA 1
ATOM 1841 C C . GLU A 1 230 ? 27.077 32.465 11.299 1.00 21.06 230 GLU A C 1
ATOM 1842 O O . GLU A 1 230 ? 27.369 31.677 10.384 1.00 21.56 230 GLU A O 1
ATOM 1848 N N . LYS A 1 231 ? 26.571 32.001 12.446 1.00 20.52 231 LYS A N 1
ATOM 1849 C CA . LYS A 1 231 ? 26.509 30.554 12.650 1.00 20.80 231 LYS A CA 1
ATOM 1850 C C . LYS A 1 231 ? 25.576 29.884 11.662 1.00 20.57 231 LYS A C 1
ATOM 1851 O O . LYS A 1 231 ? 25.807 28.736 11.266 1.00 19.69 231 LYS A O 1
ATOM 1857 N N . ASP A 1 232 ? 24.508 30.571 11.236 1.00 22.10 232 ASP A N 1
ATOM 1858 C CA . ASP A 1 232 ? 23.607 29.879 10.309 1.00 23.53 232 ASP A CA 1
ATOM 1859 C C . ASP A 1 232 ? 24.244 29.583 8.953 1.00 22.07 232 ASP A C 1
ATOM 1860 O O . ASP A 1 232 ? 24.016 28.498 8.416 1.00 22.44 232 ASP A O 1
ATOM 1865 N N . GLN A 1 233 ? 24.991 30.518 8.396 1.00 21.34 233 GLN A N 1
ATOM 1866 C CA . GLN A 1 233 ? 25.741 30.250 7.159 1.00 19.45 233 GLN A CA 1
ATOM 1867 C C . GLN A 1 233 ? 26.832 29.206 7.347 1.00 16.40 233 GLN A C 1
ATOM 1868 O O . GLN A 1 233 ? 27.113 28.315 6.521 1.00 17.25 233 GLN A O 1
ATOM 1874 N N . LEU A 1 234 ? 27.509 29.260 8.499 1.00 16.46 234 LEU A N 1
ATOM 1875 C CA . LEU A 1 234 ? 28.487 28.240 8.881 1.00 15.39 234 LEU A CA 1
ATOM 1876 C C . LEU A 1 234 ? 27.871 26.846 8.839 1.00 15.44 234 LEU A C 1
ATOM 1877 O O . LEU A 1 234 ? 28.413 25.908 8.230 1.00 16.05 234 LEU A O 1
ATOM 1882 N N . HIS A 1 235 ? 26.740 26.674 9.499 1.00 17.49 235 HIS A N 1
ATOM 1883 C CA . HIS A 1 235 ? 26.005 25.406 9.478 1.00 19.16 235 HIS A CA 1
ATOM 1884 C C . HIS A 1 235 ? 25.779 24.914 8.054 1.00 16.63 235 HIS A C 1
ATOM 1885 O O . HIS A 1 235 ? 26.056 23.773 7.711 1.00 17.53 235 HIS A O 1
ATOM 1892 N N . GLU A 1 236 ? 25.275 25.835 7.198 1.00 18.22 236 GLU A N 1
ATOM 1893 C CA . GLU A 1 236 ? 25.002 25.407 5.825 1.00 19.31 236 GLU A CA 1
ATOM 1894 C C . GLU A 1 236 ? 26.262 25.058 5.044 1.00 18.28 236 GLU A C 1
ATOM 1895 O O . GLU A 1 236 ? 26.239 24.123 4.232 1.00 20.45 236 GLU A O 1
ATOM 1901 N N . ASP A 1 237 ? 27.344 25.775 5.286 1.00 16.29 237 ASP A N 1
ATOM 1902 C CA . ASP A 1 237 ? 28.614 25.498 4.596 1.00 14.87 237 ASP A CA 1
ATOM 1903 C C . ASP A 1 237 ? 29.176 24.134 5.014 1.00 14.25 237 ASP A C 1
ATOM 1904 O O . ASP A 1 237 ? 29.677 23.343 4.219 1.00 15.74 237 ASP A O 1
ATOM 1909 N N . ILE A 1 238 ? 29.095 23.832 6.321 1.00 14.98 238 ILE A N 1
ATOM 1910 C CA . ILE A 1 238 ? 29.611 22.543 6.791 1.00 15.04 238 ILE A CA 1
ATOM 1911 C C . ILE A 1 238 ? 28.785 21.401 6.250 1.00 15.47 238 ILE A C 1
ATOM 1912 O O . ILE A 1 238 ? 29.319 20.348 5.857 1.00 16.58 238 ILE A O 1
ATOM 1917 N N . TYR A 1 239 ? 27.461 21.622 6.229 1.00 16.25 239 TYR A N 1
ATOM 1918 C CA . TYR A 1 239 ? 26.557 20.591 5.706 1.00 17.60 239 TYR A CA 1
ATOM 1919 C C . TYR A 1 239 ? 26.911 20.337 4.250 1.00 16.66 239 TYR A C 1
ATOM 1920 O O . TYR A 1 239 ? 27.015 19.214 3.784 1.00 18.60 239 TYR A O 1
ATOM 1929 N N . ALA A 1 240 ? 27.105 21.420 3.499 1.00 18.45 240 ALA A N 1
ATOM 1930 C CA . ALA A 1 240 ? 27.401 21.268 2.075 1.00 17.25 240 ALA A CA 1
ATOM 1931 C C . ALA A 1 240 ? 28.699 20.503 1.896 1.00 15.43 240 ALA A C 1
ATOM 1932 O O . ALA A 1 240 ? 28.842 19.684 0.992 1.00 20.14 240 ALA A O 1
ATOM 1934 N N . PHE A 1 241 ? 29.678 20.800 2.723 1.00 15.16 241 PHE A N 1
ATOM 1935 C CA . PHE A 1 241 ? 30.979 20.100 2.625 1.00 14.17 241 PHE A CA 1
ATOM 1936 C C . PHE A 1 241 ? 30.756 18.621 2.906 1.00 14.21 241 PHE A C 1
ATOM 1937 O O . PHE A 1 241 ? 31.198 17.728 2.180 1.00 16.14 241 PHE A O 1
ATOM 1945 N N . LEU A 1 242 ? 30.031 18.324 4.009 1.00 15.13 242 LEU A N 1
ATOM 1946 C CA . LEU A 1 242 ? 29.877 16.903 4.339 1.00 15.83 242 LEU A CA 1
ATOM 1947 C C . LEU A 1 242 ? 29.063 16.145 3.300 1.00 14.91 242 LEU A C 1
ATOM 1948 O O . LEU A 1 242 ? 29.303 14.971 3.001 1.00 18.95 242 LEU A O 1
ATOM 1953 N N . GLU A 1 243 ? 28.055 16.772 2.702 1.00 16.90 243 GLU A N 1
ATOM 1954 C CA . GLU A 1 243 ? 27.283 16.076 1.671 1.00 19.92 243 GLU A CA 1
ATOM 1955 C C . GLU A 1 243 ? 28.102 15.799 0.417 1.00 21.23 243 GLU A C 1
ATOM 1956 O O . GLU A 1 243 ? 27.733 14.962 -0.402 1.00 24.52 243 GLU A O 1
ATOM 1962 N N . SER A 1 244 ? 29.196 16.550 0.230 1.00 20.49 244 SER A N 1
ATOM 1963 C CA . SER A 1 244 ? 30.073 16.358 -0.935 1.00 22.98 244 SER A CA 1
ATOM 1964 C C . SER A 1 244 ? 31.025 15.185 -0.774 1.00 19.99 244 SER A C 1
ATOM 1965 O O . SER A 1 244 ? 31.636 14.757 -1.757 1.00 25.02 244 SER A O 1
ATOM 1968 N N . LEU A 1 245 ? 31.207 14.638 0.416 1.00 19.08 245 LEU A N 1
ATOM 1969 C CA . LEU A 1 245 ? 32.105 13.485 0.590 1.00 20.57 245 LEU A CA 1
ATOM 1970 C C . LEU A 1 245 ? 31.530 12.191 0.039 1.00 21.85 245 LEU A C 1
ATOM 1971 O O . LEU A 1 245 ? 30.320 12.058 -0.170 1.00 23.27 245 LEU A O 1
ATOM 1976 N N . ASP A 1 246 ? 32.400 11.209 -0.213 1.00 23.86 246 ASP A N 1
ATOM 1977 C CA . ASP A 1 246 ? 31.915 9.939 -0.751 1.00 25.62 246 ASP A CA 1
ATOM 1978 C C . ASP A 1 246 ? 31.029 9.156 0.221 1.00 25.26 246 ASP A C 1
ATOM 1979 O O . ASP A 1 246 ? 30.068 8.542 -0.263 1.00 29.37 246 ASP A O 1
ATOM 1984 N N . TRP A 1 247 ? 31.330 9.156 1.503 1.00 23.35 247 TRP A N 1
ATOM 1985 C CA . TRP A 1 247 ? 30.665 8.327 2.501 1.00 24.60 247 TRP A CA 1
ATOM 1986 C C . TRP A 1 247 ? 30.529 6.904 1.976 1.00 27.46 247 TRP A C 1
ATOM 1987 O O . TRP A 1 247 ? 29.573 6.175 2.204 1.00 34.12 247 TRP A O 1
#

Sequence (242 aa):
PPKPFFFEAGERAVLLLHGFTGNSADVRMLGRFLESKGYTCHAPIYKGHGVPPEELVHTGPDDWWQDVMNGYEFLKNKGYEKIAVAGLSLGGVFSLKLGYTVPIEGIVTMCAPMYIKSEETMYEGVLEYAREYKKREGKSEEQIEQEMEKFKQTPMKTLKALQELIADVRDHLDLIYAPTFVVQARHDEMINPDSANIIYNEIESPVKQIKWYEQSGHVITLDQEKDQLHEDIYAFLESLDW

Nearest PDB structures (foldseek):
  1tqh-assembly1_A  TM=1.004E+00  e=1.965E-50  Geobacillus stearothermophilus
  1r1d-assembly1_B  TM=1.001E+00  e=4.440E-48  Geobacillus stearothermophilus
  4diu-assembly1_A  TM=1.001E+00  e=8.339E-46  synthetic construct
  8ilt-assembly4_D  TM=9.668E-01  e=3.040E-45  Geobacillus stearothermophilus
  6nkg-assembly1_A  TM=9.976E-01  e=2.503E-42  metagenome

CATH classification: 3.40.50.1820

InterPro domains:
  IPR012354 Esterase/lipase [PIRSF017388] (1-246)
  IPR022742 Alpha/beta hydrolase domain-containing protein 17C-like [PF12146] (16-229)
  IPR029058 Alpha/Beta hydrolase fold [G3DSA:3.40.50.1820] (1-246)
  IPR029058 Alpha/Beta hydrolase fold [SSF53474] (10-245)
  IPR051044 Monoacylglycerol and Diacylglycerol Lipase [PTHR11614] (16-242)

Secondary structure (DSSP, 8-state):
----EEE--SS-EEEEE--TT--THHHHHHHHHHHHTT-EEEE---TTSSS-HHHHTT--HHHHHHHHHHHHHHHHHHT---EEEEEETHHHHHHHHHHTTS--S-EEEES--SS---HHHHHHHHHHHHHHHHHHHT--HHHHHHHHHHHTTS--TTHHHHHHHHHHHHHTGGG--S-EEEEEETT-SSS-TTHHHHHHHH---SSEEEEEETT--SSGGGSTTHHHHHHHHHHHHHHS--

B-factor: mean 26.55, std 12.16, range [9.52, 107.79]

Foldseek 3Di:
DDAKDKQAFAQEEEEEEEAVLEFCVLCVVLCVLVNVVRYIYTYHGFFCHPDQLLRVLPDAPVRRLVRSVVRVVVCVVVPRDAYAYEYAAVGLLSNLVVQLVDHHQEYEYELYALADDDLVVVVVVSLVSNLVVVVVVVDDPVVSVVVSVVSVVDGSVRSVVVNVSSPVSLVCQQSGAHAYEYEYEPDEPPHDRCRSVSNQPRHPHPHYYYDYDDQAYRSRCPDDCNVVVSVVVSVSVVPTPD

Solvent-accessible surface area: 11350 Å² total; per-residue (Å²): 156,57,151,75,12,70,14,129,48,30,148,66,0,1,0,0,0,0,5,45,32,12,32,2,53,24,0,96,99,1,0,116,36,0,46,85,84,32,2,0,0,13,0,12,30,1,119,8,5,13,46,54,1,67,82,0,9,138,6,3,10,131,46,0,46,111,33,0,36,85,2,4,73,61,0,72,112,112,60,33,152,90,2,0,1,1,0,4,18,5,0,0,0,0,0,0,44,0,13,54,71,29,104,22,31,0,0,1,1,0,0,2,13,3,82,86,128,43,53,124,40,32,42,108,40,0,34,110,28,0,79,70,52,5,130,188,90,62,57,62,108,124,73,2,76,101,38,1,101,152,8,113,140,47,86,4,152,41,1,116,37,5,30,114,14,12,57,64,0,91,106,60,2,76,88,0,133,16,35,0,10,2,1,1,0,98,127,15,126,116,30,62,38,53,0,1,54,30,1,64,92,94,6,93,3,117,79,64,108,47,73,52,4,89,119,8,18,6,56,0,1,90,51,131,40,54,95,93,0,10,84,24,0,54,62,16,1,81,78,14,139,51